Protein AF-I1CHS3-F1 (afdb_monomer_lite)

InterPro domains:
  IPR001849 Pleckstrin homology domain [PF00169] (42-177)
  IPR001849 Pleckstrin homology domain [PS50003] (21-177)
  IPR001849 Pleckstrin homology domain [SM00233] (22-179)
  IPR011993 PH-like domain superfamily [G3DSA:2.30.29.30] (1-186)

Structure (mmCIF, N/CA/C/O backbone):
data_AF-I1CHS3-F1
#
_entry.id   AF-I1CHS3-F1
#
loop_
_atom_site.group_PDB
_atom_site.id
_atom_site.type_symbol
_atom_site.label_atom_id
_atom_site.label_alt_id
_atom_site.label_comp_id
_atom_site.label_asym_id
_atom_site.label_entity_id
_atom_site.label_seq_id
_atom_site.pdbx_PDB_ins_code
_atom_site.Cartn_x
_atom_site.Cartn_y
_atom_site.Cartn_z
_atom_site.occupancy
_atom_site.B_iso_or_equiv
_atom_site.auth_seq_id
_atom_site.auth_comp_id
_atom_site.auth_asym_id
_atom_site.auth_atom_id
_atom_site.pdbx_PDB_model_num
ATOM 1 N N . MET A 1 1 ? -18.444 5.190 -0.019 1.00 75.44 1 MET A N 1
ATOM 2 C CA . MET A 1 1 ? -17.033 4.741 -0.131 1.00 75.44 1 MET A CA 1
ATOM 3 C C . MET A 1 1 ? -16.748 3.305 0.330 1.00 75.44 1 MET A C 1
ATOM 5 O O . MET A 1 1 ? -16.509 2.485 -0.542 1.00 75.44 1 MET A O 1
ATOM 9 N N . VAL A 1 2 ? -16.777 2.916 1.621 1.00 82.62 2 VAL A N 1
ATOM 10 C CA . VAL A 1 2 ? -16.436 1.510 2.008 1.00 82.62 2 VAL A CA 1
ATOM 11 C C . VAL A 1 2 ? -17.382 0.482 1.365 1.00 82.62 2 VAL A C 1
ATOM 13 O O . VAL A 1 2 ? -16.925 -0.503 0.793 1.00 82.62 2 VAL A O 1
ATOM 16 N N . LEU A 1 3 ? -18.694 0.750 1.383 1.00 83.94 3 LEU A N 1
ATOM 17 C CA . LEU A 1 3 ? -19.704 -0.092 0.727 1.00 83.94 3 LEU A CA 1
ATOM 18 C C . LEU A 1 3 ? -19.525 -0.172 -0.800 1.00 83.94 3 LEU A C 1
ATOM 20 O O . LEU A 1 3 ? -19.752 -1.221 -1.393 1.00 83.94 3 LEU A O 1
ATOM 24 N N . GLU A 1 4 ? -19.105 0.920 -1.439 1.00 83.81 4 GLU A N 1
ATOM 25 C CA . GLU A 1 4 ? -18.857 0.959 -2.889 1.00 83.81 4 GLU A CA 1
ATOM 26 C C . GLU A 1 4 ? -17.651 0.094 -3.264 1.00 83.81 4 GLU A C 1
ATOM 28 O O . GLU A 1 4 ? -17.713 -0.666 -4.229 1.00 83.81 4 GLU A O 1
ATOM 33 N N . ILE A 1 5 ? -16.571 0.154 -2.476 1.00 85.50 5 ILE A N 1
ATOM 34 C CA . ILE A 1 5 ? -15.396 -0.701 -2.688 1.00 85.50 5 ILE A CA 1
ATOM 35 C C . ILE A 1 5 ? -15.767 -2.165 -2.468 1.00 85.50 5 ILE A C 1
ATOM 37 O O . ILE A 1 5 ? -15.459 -3.007 -3.305 1.00 85.50 5 ILE A O 1
ATOM 41 N N . TYR A 1 6 ? -16.492 -2.470 -1.390 1.00 85.44 6 TYR A N 1
ATOM 42 C CA . TYR A 1 6 ? -16.965 -3.827 -1.119 1.00 85.44 6 TYR A CA 1
ATOM 43 C C . TYR A 1 6 ? -17.765 -4.419 -2.292 1.00 85.44 6 TYR A C 1
ATOM 45 O O . TYR A 1 6 ? -17.562 -5.573 -2.649 1.00 85.44 6 TYR A O 1
ATOM 53 N N . ARG A 1 7 ? -18.629 -3.620 -2.933 1.00 86.38 7 ARG A N 1
ATOM 54 C CA . ARG A 1 7 ? -19.432 -4.057 -4.090 1.00 86.38 7 ARG A CA 1
ATOM 55 C C . ARG A 1 7 ? -18.648 -4.146 -5.403 1.00 86.38 7 ARG A C 1
ATOM 57 O O . ARG A 1 7 ? -19.062 -4.876 -6.297 1.00 86.38 7 ARG A O 1
ATOM 64 N N . SER A 1 8 ? -17.566 -3.383 -5.550 1.00 85.69 8 SER A N 1
ATOM 65 C CA . SER A 1 8 ? -16.792 -3.299 -6.801 1.00 85.69 8 SER A CA 1
ATOM 66 C C . SER A 1 8 ? -15.587 -4.240 -6.847 1.00 85.69 8 SER A C 1
ATOM 68 O O . SER A 1 8 ? -15.110 -4.564 -7.937 1.00 85.69 8 SER A O 1
ATOM 70 N N . VAL A 1 9 ? -15.105 -4.697 -5.689 1.00 89.50 9 VAL A N 1
ATOM 71 C CA . VAL A 1 9 ? -13.994 -5.644 -5.579 1.00 89.50 9 VAL A CA 1
ATOM 72 C C . VAL A 1 9 ? -14.526 -7.072 -5.487 1.00 89.50 9 VAL A C 1
ATOM 74 O O . VAL A 1 9 ? -15.201 -7.453 -4.534 1.00 89.50 9 VAL A O 1
ATOM 77 N N . GLU A 1 10 ? -14.165 -7.894 -6.463 1.00 89.62 10 GLU A N 1
ATOM 78 C CA . GLU A 1 10 ? -14.477 -9.317 -6.473 1.00 89.62 10 GLU A CA 1
ATOM 79 C C . GLU A 1 10 ? -13.739 -10.042 -5.339 1.00 89.62 10 GLU A C 1
ATOM 81 O O . GLU A 1 10 ? -12.534 -9.844 -5.141 1.00 89.62 10 GLU A O 1
ATOM 86 N N . ASN A 1 11 ? -14.467 -10.899 -4.614 1.00 87.56 11 ASN A N 1
ATOM 87 C CA . ASN A 1 11 ? -13.984 -11.652 -3.451 1.00 87.56 11 ASN A CA 1
ATOM 88 C C . ASN A 1 11 ? -13.405 -10.760 -2.338 1.00 87.56 11 ASN A C 1
ATOM 90 O O . ASN A 1 11 ? -12.440 -11.136 -1.675 1.00 87.56 11 ASN A O 1
ATOM 94 N N . CYS A 1 12 ? -13.963 -9.561 -2.142 1.00 86.88 12 CYS A N 1
ATOM 95 C CA . CYS A 1 12 ? -13.519 -8.650 -1.092 1.00 86.88 12 CYS A CA 1
ATOM 96 C C . CYS A 1 12 ? -13.840 -9.211 0.308 1.00 86.88 12 CYS A C 1
ATOM 98 O O . CYS A 1 12 ? -15.018 -9.352 0.641 1.00 86.88 12 CYS A O 1
ATOM 100 N N . PRO A 1 13 ? -12.838 -9.471 1.170 1.00 84.62 13 PRO A N 1
ATOM 101 C CA . PRO A 1 13 ? -13.080 -9.966 2.527 1.00 84.62 13 PRO A CA 1
ATOM 102 C C . PRO A 1 13 ? -13.448 -8.846 3.513 1.00 84.62 13 PRO A C 1
ATOM 104 O O . PRO A 1 13 ? -13.685 -9.102 4.691 1.00 84.62 13 PRO A O 1
ATOM 107 N N . VAL A 1 14 ? -13.440 -7.582 3.075 1.00 84.69 14 VAL A N 1
ATOM 108 C CA . VAL A 1 14 ? -13.656 -6.432 3.957 1.00 84.69 14 VAL A CA 1
ATOM 109 C C . VAL A 1 14 ? -15.144 -6.255 4.227 1.00 84.69 14 VAL A C 1
ATOM 111 O O . VAL A 1 14 ? -15.874 -5.708 3.408 1.00 84.69 14 VAL A O 1
ATOM 114 N N . THR A 1 15 ? -15.585 -6.644 5.419 1.00 85.56 15 THR A N 1
ATOM 115 C CA . THR A 1 15 ? -16.949 -6.369 5.886 1.00 85.56 15 THR A CA 1
ATOM 116 C C . THR A 1 15 ? -17.201 -4.867 6.030 1.00 85.56 15 THR A C 1
ATOM 118 O O . THR A 1 15 ? -16.357 -4.120 6.534 1.00 85.56 15 THR A O 1
ATOM 121 N N . VAL A 1 16 ? -18.383 -4.412 5.630 1.00 85.31 16 VAL A N 1
ATOM 122 C CA . VAL A 1 16 ? -18.816 -3.030 5.860 1.00 85.31 16 VAL A CA 1
ATOM 123 C C . VAL A 1 16 ? -19.294 -2.910 7.305 1.00 85.31 16 VAL A C 1
ATOM 125 O O . VAL A 1 16 ? -20.252 -3.568 7.697 1.00 85.31 16 VAL A O 1
ATOM 128 N N . THR A 1 17 ? -18.622 -2.085 8.106 1.00 86.31 17 THR A N 1
ATOM 129 C CA . THR A 1 17 ? -18.990 -1.831 9.507 1.00 86.31 17 THR A CA 1
ATOM 130 C C . THR A 1 17 ? -19.089 -0.332 9.764 1.00 86.31 17 THR A C 1
ATOM 132 O O . THR A 1 17 ? -18.505 0.464 9.029 1.00 86.31 17 THR A O 1
ATOM 135 N N . LEU A 1 18 ? -19.796 0.061 10.830 1.00 84.19 18 LEU A N 1
ATOM 136 C CA . LEU A 1 18 ? -19.956 1.472 11.214 1.00 84.19 18 LEU A CA 1
ATOM 137 C C . LEU A 1 18 ? -18.621 2.160 11.552 1.00 84.19 18 LEU A C 1
ATOM 139 O O . LEU A 1 18 ? -18.472 3.363 11.353 1.00 84.19 18 LEU A O 1
ATOM 143 N N . ASN A 1 19 ? -17.638 1.394 12.033 1.00 85.31 19 ASN A N 1
ATOM 144 C CA . ASN A 1 19 ? -16.365 1.928 12.520 1.00 85.31 19 ASN A CA 1
ATOM 145 C C . ASN A 1 19 ? -15.250 1.904 11.467 1.00 85.31 19 ASN A C 1
ATOM 147 O O . ASN A 1 19 ? -14.225 2.563 11.646 1.00 85.31 19 ASN A O 1
ATOM 151 N N . ARG A 1 20 ? -15.423 1.158 10.368 1.00 89.38 20 ARG A N 1
ATOM 152 C CA . ARG A 1 20 ? -14.400 1.035 9.328 1.00 89.38 20 ARG A CA 1
ATOM 153 C C . ARG A 1 20 ? -14.460 2.226 8.384 1.00 89.38 20 ARG A C 1
ATOM 155 O O . ARG A 1 20 ? -15.469 2.461 7.723 1.00 89.38 20 ARG A O 1
ATOM 162 N N . ARG A 1 21 ? -13.351 2.957 8.279 1.00 91.88 21 ARG A N 1
ATOM 163 C CA . ARG A 1 21 ? -13.223 4.115 7.385 1.00 91.88 21 ARG A CA 1
ATOM 164 C C . ARG A 1 21 ? -12.153 3.848 6.344 1.00 91.88 21 ARG A C 1
ATOM 166 O O . ARG A 1 21 ? -11.071 3.389 6.690 1.00 91.88 21 ARG A O 1
ATOM 173 N N . LEU A 1 22 ? -12.452 4.145 5.082 1.00 94.00 22 LEU A N 1
ATOM 174 C CA . LEU A 1 22 ? -11.427 4.237 4.047 1.00 94.00 22 LEU A CA 1
ATOM 175 C C . LEU A 1 22 ? -10.608 5.506 4.297 1.00 94.00 22 LEU A C 1
ATOM 177 O O . LEU A 1 22 ? -11.187 6.577 4.467 1.00 94.00 22 LEU A O 1
ATOM 181 N N . ILE A 1 23 ? -9.286 5.374 4.324 1.00 95.69 23 ILE A N 1
ATOM 182 C CA . ILE A 1 23 ? -8.349 6.479 4.544 1.00 95.69 23 ILE A CA 1
ATOM 183 C C . ILE A 1 23 ? -7.715 6.899 3.222 1.00 95.69 23 ILE A C 1
ATOM 185 O O . ILE A 1 23 ? -7.702 8.082 2.901 1.00 95.69 23 ILE A O 1
ATOM 189 N N . LEU A 1 24 ? -7.187 5.937 2.463 1.00 96.19 24 LEU A N 1
ATOM 190 C CA . LEU A 1 24 ? -6.435 6.204 1.240 1.00 96.19 24 LEU A CA 1
ATOM 191 C C . LEU A 1 24 ? -6.576 5.040 0.260 1.00 96.19 24 LEU A C 1
ATOM 193 O O . LEU A 1 24 ? -6.701 3.885 0.674 1.00 96.19 24 LEU A O 1
ATOM 197 N N . TYR A 1 25 ? -6.534 5.333 -1.036 1.00 95.94 25 TYR A N 1
ATOM 198 C CA . TYR A 1 25 ? -6.396 4.317 -2.071 1.00 95.94 25 TYR A CA 1
ATOM 199 C C . TYR A 1 25 ? -5.655 4.879 -3.286 1.00 95.94 25 TYR A C 1
ATOM 201 O O . TYR A 1 25 ? -5.848 6.037 -3.649 1.00 95.94 25 TYR A O 1
ATOM 209 N N . SER A 1 26 ? -4.801 4.067 -3.905 1.00 96.06 26 SER A N 1
ATOM 210 C CA . SER A 1 26 ? -4.109 4.384 -5.160 1.00 96.06 26 SER A CA 1
ATOM 211 C C . SER A 1 26 ? -3.451 3.128 -5.744 1.00 96.06 26 SER A C 1
ATOM 213 O O . SER A 1 26 ? -3.432 2.060 -5.121 1.00 96.06 26 SER A O 1
ATOM 215 N N . ASP A 1 27 ? -2.951 3.242 -6.975 1.00 96.25 27 ASP A N 1
ATOM 216 C CA . ASP A 1 27 ? -2.160 2.198 -7.620 1.00 96.25 27 ASP A CA 1
ATOM 217 C C . ASP A 1 27 ? -0.692 2.312 -7.184 1.00 96.25 27 ASP A C 1
ATOM 219 O O . ASP A 1 27 ? -0.030 3.296 -7.516 1.00 96.25 27 ASP A O 1
ATOM 223 N N . LEU A 1 28 ? -0.178 1.280 -6.511 1.00 97.00 28 LEU A N 1
ATOM 224 C CA . LEU A 1 28 ? 1.226 1.159 -6.107 1.00 97.00 28 LEU A CA 1
ATOM 225 C C . LEU A 1 28 ? 1.890 -0.017 -6.826 1.00 97.00 28 LEU A C 1
ATOM 227 O O . LEU A 1 28 ? 1.231 -0.985 -7.219 1.00 97.00 28 LEU A O 1
ATOM 231 N N . ILE A 1 29 ? 3.210 0.034 -6.961 1.00 95.75 29 ILE A N 1
ATOM 232 C CA . ILE A 1 29 ? 3.995 -1.065 -7.530 1.00 95.75 29 ILE A CA 1
ATOM 233 C C . ILE A 1 29 ? 4.495 -1.938 -6.380 1.00 95.75 29 ILE A C 1
ATOM 235 O O . ILE A 1 29 ? 5.270 -1.481 -5.537 1.00 95.75 29 ILE A O 1
ATOM 239 N N . LYS A 1 30 ? 4.088 -3.210 -6.352 1.00 96.19 30 LYS A N 1
ATOM 240 C CA . LYS A 1 30 ? 4.707 -4.193 -5.462 1.00 96.19 30 LYS A CA 1
ATOM 241 C C . LYS A 1 30 ? 6.049 -4.596 -6.056 1.00 96.19 30 LYS A C 1
ATOM 243 O O . LYS A 1 30 ? 6.107 -5.145 -7.150 1.00 96.19 30 LYS A O 1
ATOM 248 N N . VAL A 1 31 ? 7.115 -4.364 -5.308 1.00 95.06 31 VAL A N 1
ATOM 249 C CA . VAL A 1 31 ? 8.463 -4.723 -5.742 1.00 95.06 31 VAL A CA 1
ATOM 250 C C . VAL A 1 31 ? 8.666 -6.229 -5.580 1.00 95.06 31 VAL A C 1
ATOM 252 O O . VAL A 1 31 ? 8.259 -6.824 -4.573 1.00 95.06 31 VAL A O 1
ATOM 255 N N . ASP A 1 32 ? 9.266 -6.843 -6.595 1.00 92.81 32 ASP A N 1
ATOM 256 C CA . ASP A 1 32 ? 9.791 -8.200 -6.508 1.00 92.81 32 ASP A CA 1
ATOM 257 C C . ASP A 1 32 ? 11.173 -8.154 -5.848 1.00 92.81 32 ASP A C 1
ATOM 259 O O . ASP A 1 32 ? 12.015 -7.342 -6.224 1.00 92.81 32 ASP A O 1
ATOM 263 N N . LEU A 1 33 ? 11.398 -8.978 -4.826 1.00 90.62 33 LEU A N 1
ATOM 264 C CA . LEU A 1 33 ? 12.674 -8.976 -4.105 1.00 90.62 33 LEU A CA 1
ATOM 265 C C . LEU A 1 33 ? 13.781 -9.667 -4.908 1.00 90.62 33 LEU A C 1
ATOM 267 O O . LEU A 1 33 ? 14.948 -9.336 -4.709 1.00 90.62 33 LEU A O 1
ATOM 271 N N . GLU A 1 34 ? 13.408 -10.553 -5.834 1.00 90.94 34 GLU A N 1
ATOM 272 C CA . GLU A 1 34 ? 14.336 -11.215 -6.757 1.00 90.94 34 GLU A CA 1
ATOM 273 C C . GLU A 1 34 ? 14.701 -10.309 -7.947 1.00 90.94 34 GLU A C 1
ATOM 275 O O . GLU A 1 34 ? 15.778 -10.426 -8.527 1.00 90.94 34 GLU A O 1
ATOM 280 N N . ASP A 1 35 ? 13.821 -9.362 -8.293 1.00 90.94 35 ASP A N 1
ATOM 281 C CA . ASP A 1 35 ? 14.034 -8.367 -9.346 1.00 90.94 35 ASP A CA 1
ATOM 282 C C . ASP A 1 35 ? 13.477 -6.999 -8.930 1.00 90.94 35 ASP A C 1
ATOM 284 O O . ASP A 1 35 ? 12.379 -6.580 -9.311 1.00 90.94 35 ASP A O 1
ATOM 288 N N . VAL A 1 36 ? 14.283 -6.259 -8.167 1.00 91.62 36 VAL A N 1
ATOM 289 C CA . VAL A 1 36 ? 13.899 -4.946 -7.621 1.00 91.62 36 VAL A CA 1
ATOM 290 C C . VAL A 1 36 ? 13.714 -3.860 -8.688 1.00 91.62 36 VAL A C 1
ATOM 292 O O . VAL A 1 36 ? 13.162 -2.795 -8.405 1.00 91.62 36 VAL A O 1
ATOM 295 N N . THR A 1 37 ? 14.152 -4.124 -9.920 1.00 89.94 37 THR A N 1
ATOM 296 C CA . THR A 1 37 ? 13.984 -3.218 -11.065 1.00 89.94 37 THR A CA 1
ATOM 297 C C . THR A 1 37 ? 12.648 -3.433 -11.784 1.00 89.94 37 THR A C 1
ATOM 299 O O . THR A 1 37 ? 12.250 -2.614 -12.615 1.00 89.94 37 THR A O 1
ATOM 302 N N . ALA A 1 38 ? 11.921 -4.516 -11.483 1.00 89.12 38 ALA A N 1
ATOM 303 C CA . ALA A 1 38 ? 10.609 -4.775 -12.061 1.00 89.12 38 ALA A CA 1
ATOM 304 C C . ALA A 1 38 ? 9.550 -3.781 -11.557 1.00 89.12 38 ALA A C 1
ATOM 306 O O . ALA A 1 38 ? 9.367 -3.572 -10.359 1.00 89.12 38 ALA A O 1
ATOM 307 N N . THR A 1 39 ? 8.789 -3.215 -12.495 1.00 90.19 39 THR A N 1
ATOM 308 C CA . THR A 1 39 ? 7.698 -2.262 -12.222 1.00 90.19 39 THR A CA 1
ATOM 309 C C . THR A 1 39 ? 6.327 -2.761 -12.686 1.00 90.19 39 THR A C 1
ATOM 311 O O . THR A 1 39 ? 5.340 -2.033 -12.630 1.00 90.19 39 THR A O 1
ATOM 314 N N . SER A 1 40 ? 6.243 -4.011 -13.148 1.00 90.12 40 SER A N 1
ATOM 315 C CA . SER A 1 40 ? 5.044 -4.569 -13.782 1.00 90.12 40 SER A CA 1
ATOM 316 C C . SER A 1 40 ? 3.960 -5.025 -12.799 1.00 90.12 40 SER A C 1
ATOM 318 O O . SER A 1 40 ? 2.795 -5.118 -13.189 1.00 90.12 40 SER A O 1
ATOM 320 N N . ASP A 1 41 ? 4.298 -5.307 -11.535 1.00 92.62 41 ASP A N 1
ATOM 321 C CA . ASP A 1 41 ? 3.328 -5.727 -10.513 1.00 92.62 41 ASP A CA 1
ATOM 322 C C . ASP A 1 41 ? 2.621 -4.518 -9.881 1.00 92.62 41 ASP A C 1
ATOM 324 O O . ASP A 1 41 ? 2.806 -4.191 -8.708 1.00 92.62 41 ASP A O 1
ATOM 328 N N . VAL A 1 42 ? 1.795 -3.846 -10.682 1.00 94.44 42 VAL A N 1
ATOM 329 C CA . VAL A 1 42 ? 0.926 -2.758 -10.220 1.00 94.44 42 VAL A CA 1
ATOM 330 C C . VAL A 1 42 ? -0.313 -3.340 -9.540 1.00 94.44 42 VAL A C 1
ATOM 332 O O . VAL A 1 42 ? -1.020 -4.183 -10.106 1.00 94.44 42 VAL A O 1
ATOM 335 N N . ARG A 1 43 ? -0.605 -2.873 -8.325 1.00 95.62 43 ARG A N 1
ATOM 336 C CA . ARG A 1 43 ? -1.773 -3.276 -7.531 1.00 95.62 43 ARG A CA 1
ATOM 337 C C . ARG A 1 43 ? -2.482 -2.044 -6.986 1.00 95.62 43 ARG A C 1
ATOM 339 O O . ARG A 1 43 ? -1.839 -1.074 -6.600 1.00 95.62 43 ARG A O 1
ATOM 346 N N . THR A 1 44 ? -3.804 -2.108 -6.908 1.00 95.88 44 THR A N 1
ATOM 347 C CA . THR A 1 44 ? -4.603 -1.067 -6.255 1.00 95.88 44 THR A CA 1
ATOM 348 C C . THR A 1 44 ? -4.673 -1.386 -4.768 1.00 95.88 44 THR A C 1
ATOM 350 O O . THR A 1 44 ? -5.211 -2.432 -4.388 1.00 95.88 44 THR A O 1
ATOM 353 N N . TYR A 1 45 ? -4.104 -0.519 -3.935 1.00 97.12 45 TYR A N 1
ATOM 354 C CA . TYR A 1 45 ? -4.118 -0.656 -2.481 1.00 97.12 45 TYR A CA 1
ATOM 355 C C . TYR A 1 45 ? -5.255 0.169 -1.887 1.00 97.12 45 TYR A C 1
ATOM 357 O O . TYR A 1 45 ? -5.492 1.295 -2.317 1.00 97.12 45 TYR A O 1
ATOM 365 N N . TYR A 1 46 ? -5.921 -0.378 -0.872 1.00 96.56 46 TYR A N 1
ATOM 366 C CA . TYR A 1 46 ? -6.916 0.329 -0.068 1.00 96.56 46 TYR A CA 1
ATOM 367 C C . TYR A 1 46 ? -6.504 0.262 1.397 1.00 96.56 46 TYR A C 1
ATOM 369 O O . TYR A 1 46 ? -6.463 -0.821 1.989 1.00 96.56 46 TYR A O 1
ATOM 377 N N . LEU A 1 47 ? -6.204 1.424 1.968 1.00 97.12 47 LEU A N 1
ATOM 378 C CA . LEU A 1 47 ? -5.938 1.595 3.386 1.00 97.12 47 LEU A CA 1
ATOM 379 C C . LEU A 1 47 ? -7.233 1.976 4.096 1.00 97.12 47 LEU A C 1
ATOM 381 O O . LEU A 1 47 ? -7.797 3.047 3.868 1.00 97.12 47 LEU A O 1
ATOM 385 N N . TYR A 1 48 ? -7.672 1.105 4.985 1.00 94.12 48 TYR A N 1
ATOM 386 C CA . TYR A 1 48 ? -8.730 1.356 5.947 1.00 94.12 48 TYR A CA 1
ATOM 387 C C . TYR A 1 48 ? -8.134 1.710 7.310 1.00 94.12 48 TYR A C 1
ATOM 389 O O . TYR A 1 48 ? -6.947 1.516 7.563 1.00 94.12 48 TYR A O 1
ATOM 397 N N . SER A 1 49 ? -8.987 2.177 8.219 1.00 91.62 49 SER A N 1
ATOM 398 C CA . SER A 1 49 ? -8.644 2.425 9.623 1.00 91.62 49 SER A CA 1
ATOM 399 C C . SER A 1 49 ? -8.085 1.208 10.354 1.00 91.62 49 SER A C 1
ATOM 401 O O . SER A 1 49 ? -7.441 1.379 11.382 1.00 91.62 49 SER A O 1
ATOM 403 N N . ASP A 1 50 ? -8.345 0.001 9.850 1.00 84.50 50 ASP A N 1
ATOM 404 C CA . ASP A 1 50 ? -7.946 -1.247 10.487 1.00 84.50 50 ASP A CA 1
ATOM 405 C C . ASP A 1 50 ? -7.363 -2.319 9.541 1.00 84.50 50 ASP A C 1
ATOM 407 O O . ASP A 1 50 ? -6.900 -3.358 10.002 1.00 84.50 50 ASP A O 1
ATOM 411 N N . HIS A 1 51 ? -7.373 -2.096 8.226 1.00 86.62 51 HIS A N 1
ATOM 412 C CA . HIS A 1 51 ? -6.928 -3.072 7.225 1.00 86.62 51 HIS A CA 1
ATOM 413 C C . HIS A 1 51 ? -6.141 -2.383 6.119 1.00 86.62 51 HIS A C 1
ATOM 415 O O . HIS A 1 51 ? -6.490 -1.286 5.696 1.00 86.62 51 HIS A O 1
ATOM 421 N N . LEU A 1 52 ? -5.150 -3.073 5.563 1.00 95.00 52 LEU A N 1
ATOM 422 C CA . LEU A 1 52 ? -4.585 -2.732 4.263 1.00 95.00 52 LEU A CA 1
ATOM 423 C C . LEU A 1 52 ? -4.832 -3.906 3.322 1.00 95.00 52 LEU A C 1
ATOM 425 O O . LEU A 1 52 ? -4.317 -4.997 3.552 1.00 95.00 52 LEU A O 1
ATOM 429 N N . ILE A 1 53 ? -5.627 -3.703 2.275 1.00 95.44 53 ILE A N 1
ATOM 430 C CA . ILE A 1 53 ? -5.857 -4.724 1.244 1.00 95.44 53 ILE A CA 1
ATOM 431 C C . ILE A 1 53 ? -5.239 -4.294 -0.075 1.00 95.44 53 ILE A C 1
ATOM 433 O O . ILE A 1 53 ? -5.055 -3.102 -0.328 1.00 95.44 53 ILE A O 1
ATOM 437 N N . TYR A 1 54 ? -4.974 -5.264 -0.941 1.00 96.19 54 TYR A N 1
ATOM 438 C CA . TYR A 1 54 ? -4.543 -4.998 -2.302 1.00 96.19 54 TYR A CA 1
ATOM 439 C C . TYR A 1 54 ? -5.280 -5.872 -3.306 1.00 96.19 54 TYR A C 1
ATOM 441 O O . TYR A 1 54 ? -5.594 -7.045 -3.074 1.00 96.19 54 TYR A O 1
ATOM 449 N N . CYS A 1 55 ? -5.532 -5.276 -4.460 1.00 95.38 55 CYS A N 1
ATOM 450 C CA . CYS A 1 55 ? -6.288 -5.874 -5.541 1.00 95.38 55 CYS A CA 1
ATOM 451 C C . CYS A 1 55 ? -5.503 -5.773 -6.847 1.00 95.38 55 CYS A C 1
ATOM 453 O O . CYS A 1 55 ? -4.638 -4.910 -7.011 1.00 95.38 55 CYS A O 1
ATOM 455 N N . ARG A 1 56 ? -5.820 -6.644 -7.804 1.00 92.88 56 ARG A N 1
ATOM 456 C CA . ARG A 1 56 ? -5.333 -6.523 -9.182 1.00 92.88 56 ARG A CA 1
ATOM 457 C C . ARG A 1 56 ? -6.499 -6.256 -10.117 1.00 92.88 56 ARG A C 1
ATOM 459 O O . ARG A 1 56 ? -7.555 -6.872 -9.987 1.00 92.88 56 ARG A O 1
ATOM 466 N N . LYS A 1 57 ? -6.275 -5.380 -11.092 1.00 88.19 57 LYS A N 1
ATOM 467 C CA . LYS A 1 57 ? -7.183 -5.206 -12.228 1.00 88.19 57 LYS A CA 1
ATOM 468 C C . LYS A 1 57 ? -7.127 -6.486 -13.062 1.00 88.19 57 LYS A C 1
ATOM 470 O O . LYS A 1 57 ? -6.042 -6.910 -13.470 1.00 88.19 57 LYS A O 1
ATOM 475 N N . GLN A 1 58 ? -8.265 -7.141 -13.262 1.00 83.00 58 GLN A N 1
ATOM 476 C CA . GLN A 1 58 ? -8.335 -8.270 -14.183 1.00 83.00 58 GLN A CA 1
ATOM 477 C C . GLN A 1 58 ? -8.165 -7.740 -15.612 1.00 83.00 58 GLN A C 1
ATOM 479 O O . GLN A 1 58 ? -8.678 -6.670 -15.935 1.00 83.00 58 GLN A O 1
ATOM 484 N N . LYS A 1 59 ? -7.408 -8.456 -16.456 1.00 71.75 59 LYS A N 1
ATOM 485 C CA . LYS A 1 59 ? -7.268 -8.083 -17.872 1.00 71.75 59 LYS A CA 1
ATOM 486 C C . LYS A 1 59 ? -8.649 -8.061 -18.527 1.00 71.75 59 LYS A C 1
ATOM 488 O O . LYS A 1 59 ? -9.459 -8.946 -18.249 1.00 71.75 59 LYS A O 1
ATOM 493 N N . ASP A 1 60 ? -8.872 -7.064 -19.381 1.00 58.91 60 ASP A N 1
ATOM 494 C CA . ASP A 1 60 ? -10.127 -6.850 -20.101 1.00 58.91 60 ASP A CA 1
ATOM 495 C C . ASP A 1 60 ? -10.594 -8.168 -20.753 1.00 58.91 60 ASP A C 1
ATOM 497 O O . ASP A 1 60 ? -9.900 -8.747 -21.593 1.00 58.91 60 ASP A O 1
ATOM 501 N N . LYS A 1 61 ? -11.770 -8.665 -20.350 1.00 60.88 61 LYS A N 1
ATOM 502 C CA . LYS A 1 61 ? -12.557 -9.564 -21.204 1.00 60.88 61 LYS A CA 1
ATOM 503 C C . LYS A 1 61 ? -13.278 -8.672 -22.211 1.00 60.88 61 LYS A C 1
ATOM 505 O O . LYS A 1 61 ? -13.747 -7.606 -21.828 1.00 60.88 61 LYS A O 1
ATOM 510 N N . LYS A 1 62 ? -13.365 -9.116 -23.470 1.00 62.09 62 LYS A N 1
ATOM 511 C CA . LYS A 1 62 ? -13.911 -8.347 -24.604 1.00 62.09 62 LYS A CA 1
ATOM 512 C C . LYS A 1 62 ? -15.273 -7.672 -24.344 1.00 62.09 62 LYS A C 1
ATOM 514 O O . LYS A 1 62 ? -15.519 -6.657 -24.972 1.00 62.09 62 LYS A O 1
ATOM 519 N N . ASP A 1 63 ? -16.079 -8.160 -23.395 1.00 56.38 63 ASP A N 1
ATOM 520 C CA . ASP A 1 63 ? -17.463 -7.709 -23.175 1.00 56.38 63 ASP A CA 1
ATOM 521 C C . ASP A 1 63 ? -17.832 -7.454 -21.696 1.00 56.38 63 ASP A C 1
ATOM 523 O O . ASP A 1 63 ? -18.967 -7.689 -21.284 1.00 56.38 63 ASP A O 1
ATOM 527 N N . GLY A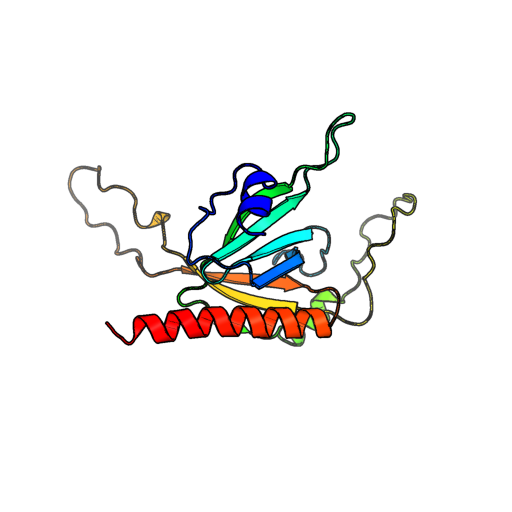 1 64 ? -16.898 -7.013 -20.843 1.00 58.88 64 GLY A N 1
ATOM 528 C CA . GLY A 1 64 ? -17.217 -6.762 -19.429 1.00 58.88 64 GLY A CA 1
ATOM 529 C C . GLY A 1 64 ? -16.526 -5.542 -18.819 1.00 58.88 64 GLY A C 1
ATOM 530 O O . GLY A 1 64 ? -15.424 -5.190 -19.239 1.00 58.88 64 GLY A O 1
ATOM 531 N N . PRO A 1 65 ? -17.133 -4.907 -17.795 1.00 60.78 65 PRO A N 1
ATOM 532 C CA . PRO A 1 65 ? -16.477 -3.834 -17.059 1.00 60.78 65 PRO A CA 1
ATOM 533 C C . PRO A 1 65 ? -15.197 -4.356 -16.396 1.00 60.78 65 PRO A C 1
ATOM 535 O O . PRO A 1 65 ? -15.152 -5.494 -15.921 1.00 60.78 65 PRO A O 1
ATOM 538 N N . ARG A 1 66 ? -14.160 -3.512 -16.335 1.00 69.88 66 ARG A N 1
ATOM 539 C CA . ARG A 1 66 ? -12.904 -3.802 -15.626 1.00 69.88 66 ARG A CA 1
ATOM 540 C C . ARG A 1 66 ? -13.191 -4.172 -14.175 1.00 69.88 66 ARG A C 1
ATOM 542 O O . ARG A 1 66 ? -13.491 -3.301 -13.362 1.00 69.88 66 ARG A O 1
ATOM 549 N N . LYS A 1 67 ? -13.077 -5.460 -13.845 1.00 83.94 67 LYS A N 1
ATOM 550 C CA . LYS A 1 67 ? -13.258 -5.950 -12.477 1.00 83.94 67 LYS A CA 1
ATOM 551 C C . LYS A 1 67 ? -11.951 -5.879 -11.699 1.00 83.94 67 LYS A C 1
ATOM 553 O O . LYS A 1 67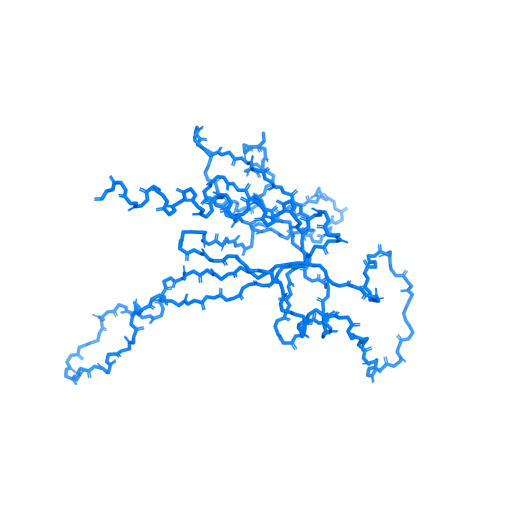 ? -10.885 -6.282 -12.179 1.00 83.94 67 LYS A O 1
ATOM 558 N N . LEU A 1 68 ? -12.043 -5.357 -10.481 1.00 90.75 68 LEU A N 1
ATOM 559 C CA . LEU A 1 68 ? -10.963 -5.383 -9.510 1.00 90.75 68 LEU A CA 1
ATOM 560 C C . LEU A 1 68 ? -11.083 -6.677 -8.703 1.00 90.75 68 LEU A C 1
ATOM 562 O O . LEU A 1 68 ? -12.148 -6.961 -8.170 1.00 90.75 68 LEU A O 1
ATOM 566 N N . VAL A 1 69 ? -10.010 -7.455 -8.600 1.00 92.88 69 VAL A N 1
ATOM 567 C CA . VAL A 1 69 ? -10.026 -8.742 -7.890 1.00 92.88 69 VAL A CA 1
ATOM 568 C C . VAL A 1 69 ? -9.144 -8.646 -6.658 1.00 92.88 69 VAL A C 1
ATOM 570 O O . VAL A 1 69 ? -7.964 -8.293 -6.776 1.00 92.88 69 VAL A O 1
ATOM 573 N N . TYR A 1 70 ? -9.691 -8.987 -5.491 1.00 94.38 70 TYR A N 1
ATOM 574 C CA . TYR A 1 70 ? -8.926 -9.090 -4.251 1.00 94.38 70 TYR A CA 1
ATOM 575 C C . TYR A 1 70 ? -7.771 -10.091 -4.400 1.00 94.38 70 TYR A C 1
ATOM 577 O O . TYR A 1 70 ? -7.925 -11.165 -4.991 1.00 94.38 70 TYR A O 1
ATOM 585 N N . LYS A 1 71 ? -6.587 -9.733 -3.892 1.00 95.06 71 LYS A N 1
ATOM 586 C CA . LYS A 1 71 ? -5.398 -10.602 -3.938 1.00 95.06 71 LYS A CA 1
ATOM 587 C C . LYS A 1 71 ? -4.747 -10.843 -2.586 1.00 95.06 71 LYS A C 1
ATOM 589 O O . LYS A 1 71 ? -3.929 -11.751 -2.492 1.00 95.06 71 LYS A O 1
ATOM 594 N N . GLY A 1 72 ? -5.081 -10.057 -1.573 1.00 93.56 72 GLY A N 1
ATOM 595 C CA . GLY A 1 72 ? -4.565 -10.263 -0.231 1.00 93.56 72 GLY A CA 1
ATOM 596 C C . GLY A 1 72 ? -4.680 -9.023 0.640 1.00 93.56 72 GLY A C 1
ATOM 597 O O . GLY A 1 72 ? -5.130 -7.955 0.214 1.00 93.56 72 GLY A O 1
ATOM 598 N N . SER A 1 73 ? -4.247 -9.184 1.882 1.00 93.56 73 SER A N 1
ATOM 599 C CA . SER A 1 73 ? -4.204 -8.141 2.899 1.00 93.56 73 SER A CA 1
ATOM 600 C C . SER A 1 73 ? -2.874 -8.155 3.633 1.00 93.56 73 SER A C 1
ATOM 602 O O . SER A 1 73 ? -2.204 -9.181 3.686 1.00 93.56 73 SER A O 1
ATOM 604 N N . LEU A 1 74 ? -2.507 -7.011 4.198 1.00 92.56 74 LEU A N 1
ATOM 605 C CA . LEU A 1 74 ? -1.336 -6.822 5.041 1.00 92.56 74 LEU A CA 1
ATOM 606 C C . LEU A 1 74 ? -1.822 -6.444 6.440 1.00 92.56 74 LEU A C 1
ATOM 608 O O . LEU A 1 74 ? -2.568 -5.476 6.603 1.00 92.56 74 LEU A O 1
ATOM 612 N N . ASN A 1 75 ? -1.423 -7.227 7.442 1.00 89.06 75 ASN A N 1
ATOM 613 C CA . ASN A 1 75 ? -1.763 -6.947 8.831 1.00 89.06 75 ASN A CA 1
ATOM 614 C C . ASN A 1 75 ? -0.899 -5.792 9.351 1.00 89.06 75 ASN A C 1
ATOM 616 O O . ASN A 1 75 ? 0.325 -5.900 9.381 1.00 89.06 75 ASN A O 1
ATOM 620 N N . LEU A 1 76 ? -1.540 -4.698 9.763 1.00 92.00 76 LEU A N 1
ATOM 621 C CA . LEU A 1 76 ? -0.856 -3.514 10.289 1.00 92.00 76 LEU A CA 1
ATOM 622 C C . LEU A 1 76 ? -0.641 -3.561 11.809 1.00 92.00 76 LEU A C 1
ATOM 624 O O . LEU A 1 76 ? 0.091 -2.731 12.349 1.00 92.00 76 LEU A O 1
ATOM 628 N N . ARG A 1 77 ? -1.251 -4.519 12.519 1.00 89.12 77 ARG A N 1
ATOM 629 C CA . ARG A 1 77 ? -1.041 -4.686 13.960 1.00 89.12 77 ARG A CA 1
ATOM 630 C C . ARG A 1 77 ? 0.380 -5.188 14.214 1.00 89.12 77 ARG A C 1
ATOM 632 O O . ARG A 1 77 ? 0.757 -6.249 13.726 1.00 89.12 77 ARG A O 1
ATOM 639 N N . GLY A 1 78 ? 1.156 -4.425 14.983 1.00 88.44 78 GLY A N 1
ATOM 640 C CA . GLY A 1 78 ? 2.567 -4.730 15.234 1.00 88.44 78 GLY A CA 1
ATOM 641 C C . GLY A 1 78 ? 3.458 -4.612 13.991 1.00 88.44 78 GLY A C 1
ATOM 642 O O . GLY A 1 78 ? 4.585 -5.100 14.012 1.00 88.44 78 GLY A O 1
ATOM 643 N N . ALA A 1 79 ? 2.960 -3.999 12.912 1.00 93.69 79 ALA A N 1
ATOM 644 C CA . ALA A 1 79 ? 3.761 -3.727 11.732 1.00 93.69 79 ALA A CA 1
ATOM 645 C C . ALA A 1 79 ? 4.680 -2.518 11.952 1.00 93.69 79 ALA A C 1
ATOM 647 O O . ALA A 1 79 ? 4.410 -1.642 12.774 1.00 93.69 79 ALA A O 1
ATOM 648 N N . GLU A 1 80 ? 5.746 -2.450 11.166 1.00 95.25 80 GLU A N 1
ATOM 649 C CA . GLU A 1 80 ? 6.681 -1.329 11.134 1.00 95.25 80 GLU A CA 1
ATOM 650 C C . GLU A 1 80 ? 6.752 -0.786 9.706 1.00 95.25 80 GLU A C 1
ATOM 652 O O . GLU A 1 80 ? 6.902 -1.554 8.756 1.00 95.25 80 GLU A O 1
ATOM 657 N N . ILE A 1 81 ? 6.676 0.534 9.543 1.00 97.38 81 ILE A N 1
ATOM 658 C CA . ILE A 1 81 ? 6.928 1.198 8.261 1.00 97.38 81 ILE A CA 1
ATOM 659 C C . ILE A 1 81 ? 8.286 1.897 8.308 1.00 97.38 81 ILE A C 1
ATOM 661 O O . ILE A 1 81 ? 8.647 2.494 9.323 1.00 97.38 81 ILE A O 1
ATOM 665 N N . ARG A 1 82 ? 9.061 1.789 7.227 1.00 97.69 82 ARG A N 1
ATOM 666 C CA . ARG A 1 82 ? 10.402 2.373 7.105 1.00 97.69 82 ARG A CA 1
ATOM 667 C C . ARG A 1 82 ? 10.574 3.029 5.742 1.00 97.69 82 ARG A C 1
ATOM 669 O O . ARG A 1 82 ? 9.982 2.601 4.752 1.00 97.69 82 ARG A O 1
ATOM 676 N N . ASN A 1 83 ? 11.409 4.060 5.687 1.00 96.69 83 ASN A N 1
ATOM 677 C CA . ASN A 1 83 ? 11.872 4.600 4.412 1.00 96.69 83 ASN A CA 1
ATOM 678 C C . ASN A 1 83 ? 12.723 3.553 3.682 1.00 96.69 83 ASN A C 1
ATOM 680 O O . ASN A 1 83 ? 13.377 2.728 4.325 1.00 96.69 83 ASN A O 1
ATOM 684 N N . LEU A 1 84 ? 12.731 3.602 2.348 1.00 95.00 84 LEU A N 1
ATOM 685 C CA . LEU A 1 84 ? 13.626 2.760 1.557 1.00 95.00 84 LEU A CA 1
ATOM 686 C C . LEU A 1 84 ? 15.082 3.069 1.904 1.00 95.00 84 LEU A C 1
ATOM 688 O O . LEU A 1 84 ? 15.474 4.231 2.032 1.00 95.00 84 LEU A O 1
ATOM 692 N N . GLN A 1 85 ? 15.898 2.025 2.015 1.00 93.50 85 GLN A N 1
ATOM 693 C CA . GLN A 1 85 ? 17.334 2.211 2.175 1.00 93.50 85 GLN A CA 1
ATOM 694 C C . GLN A 1 85 ? 17.943 2.823 0.902 1.00 93.50 85 GLN A C 1
ATOM 696 O O . GLN A 1 85 ? 17.603 2.371 -0.195 1.00 93.50 85 GLN A O 1
ATOM 701 N N . PRO A 1 86 ? 18.900 3.766 1.012 1.00 92.25 86 PRO A N 1
ATOM 702 C CA . PRO A 1 86 ? 19.527 4.393 -0.156 1.00 92.25 86 PRO A CA 1
ATOM 703 C C . PRO A 1 86 ? 20.104 3.381 -1.154 1.00 92.25 86 PRO A C 1
ATOM 705 O O . PRO A 1 86 ? 19.912 3.513 -2.356 1.00 92.25 86 PRO A O 1
ATOM 708 N N . VAL A 1 87 ? 20.731 2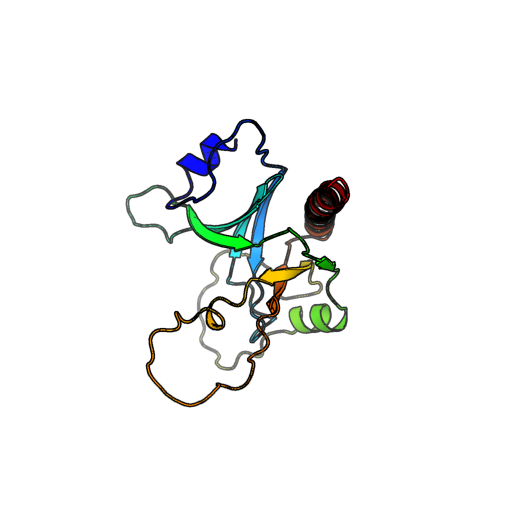.308 -0.655 1.00 91.75 87 VAL A N 1
ATOM 709 C CA . VAL A 1 87 ? 21.293 1.229 -1.487 1.00 91.75 87 VAL A CA 1
ATOM 710 C C . VAL A 1 87 ? 20.221 0.553 -2.346 1.00 91.75 87 VAL A C 1
ATOM 712 O O . VAL A 1 87 ? 20.467 0.216 -3.502 1.00 91.75 87 VAL A O 1
ATOM 715 N N . LEU A 1 88 ? 19.024 0.351 -1.794 1.00 92.19 88 LEU A N 1
ATOM 716 C CA . LEU A 1 88 ? 17.914 -0.254 -2.518 1.00 92.19 88 LEU A CA 1
ATOM 717 C C . LEU A 1 88 ? 17.342 0.707 -3.567 1.00 92.19 88 LEU A C 1
ATOM 719 O O . LEU A 1 88 ? 17.062 0.273 -4.681 1.00 92.19 88 LEU A O 1
ATOM 723 N N . VAL A 1 89 ? 17.214 1.995 -3.235 1.00 92.50 89 VAL A N 1
ATOM 724 C CA . VAL A 1 89 ? 16.781 3.042 -4.178 1.00 9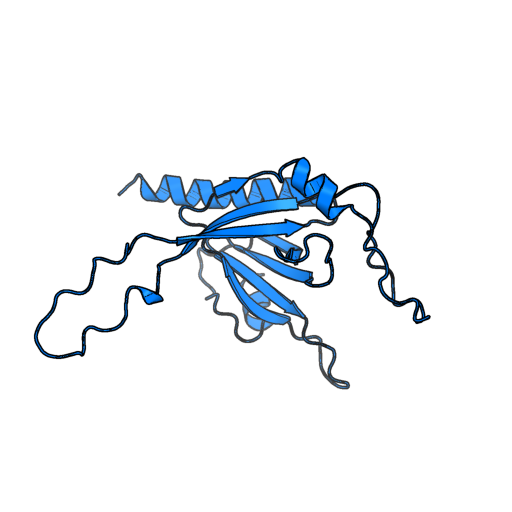2.50 89 VAL A CA 1
ATOM 725 C C . VAL A 1 89 ? 17.709 3.083 -5.392 1.00 92.50 89 VAL A C 1
ATOM 727 O O . VAL A 1 89 ? 17.228 3.048 -6.523 1.00 92.50 89 VAL A O 1
ATOM 730 N N . THR A 1 90 ? 19.028 3.054 -5.173 1.00 91.19 90 THR A N 1
ATOM 731 C CA . THR A 1 90 ? 20.013 2.990 -6.262 1.00 91.19 90 THR A CA 1
ATOM 732 C C . THR A 1 90 ? 19.791 1.764 -7.147 1.00 91.19 90 THR A C 1
ATOM 734 O O . THR A 1 90 ? 19.688 1.908 -8.364 1.00 91.19 90 THR A O 1
ATOM 737 N N . LYS A 1 91 ? 19.624 0.574 -6.549 1.00 90.88 91 LYS A N 1
ATOM 738 C CA . LYS A 1 91 ? 19.369 -0.672 -7.294 1.00 90.88 91 LYS A CA 1
ATOM 739 C C . LYS A 1 91 ? 18.075 -0.628 -8.105 1.00 90.88 91 LYS A C 1
ATOM 741 O O . LYS A 1 91 ? 18.041 -1.110 -9.228 1.00 90.88 91 LYS A O 1
ATOM 746 N N . MET A 1 92 ? 17.010 -0.035 -7.569 1.00 90.81 92 MET A N 1
ATOM 747 C CA . MET A 1 92 ? 15.724 0.112 -8.269 1.00 90.81 92 MET A CA 1
ATOM 748 C C . MET A 1 92 ? 15.806 0.985 -9.527 1.00 90.81 92 MET A C 1
ATOM 750 O O . MET A 1 92 ? 14.931 0.881 -10.393 1.00 90.81 92 MET A O 1
ATOM 754 N N . CYS A 1 93 ? 16.810 1.860 -9.600 1.00 89.00 93 CYS A N 1
ATOM 755 C CA . CYS A 1 93 ? 17.065 2.751 -10.728 1.00 89.00 93 CYS A CA 1
ATOM 756 C C . CYS A 1 93 ? 18.044 2.161 -11.753 1.00 89.00 93 CYS A C 1
ATOM 758 O O . CYS A 1 93 ? 18.260 2.782 -12.797 1.00 89.00 93 CYS A O 1
ATOM 760 N N . GLU A 1 94 ? 18.635 0.991 -11.490 1.00 86.00 94 GLU A N 1
ATOM 761 C CA . GLU A 1 94 ? 19.569 0.365 -12.421 1.00 86.00 94 GLU A CA 1
ATOM 762 C C . GLU A 1 94 ? 18.851 -0.033 -13.722 1.00 86.00 94 GLU A C 1
ATOM 764 O O . GLU A 1 94 ? 17.795 -0.675 -13.696 1.00 86.00 94 GLU A O 1
ATOM 769 N N . PRO A 1 95 ? 19.400 0.331 -14.895 1.00 72.94 95 PRO A N 1
ATOM 770 C CA . PRO A 1 95 ? 18.817 -0.075 -16.160 1.00 72.94 95 PRO A CA 1
ATOM 771 C C . PRO A 1 95 ? 18.931 -1.595 -16.309 1.00 72.94 95 PRO A C 1
ATOM 773 O O . PRO A 1 95 ? 20.026 -2.158 -16.244 1.00 72.94 95 PRO A O 1
ATOM 776 N N . LYS A 1 96 ? 17.805 -2.268 -16.581 1.00 67.56 96 LYS A N 1
ATOM 777 C CA . LYS A 1 96 ? 17.823 -3.683 -16.973 1.00 67.56 96 LYS A CA 1
ATOM 778 C C . LYS A 1 96 ? 18.705 -3.842 -18.209 1.00 67.56 96 LYS A C 1
ATOM 780 O O . LYS A 1 96 ? 18.361 -3.341 -19.280 1.00 67.56 96 LYS A O 1
ATOM 785 N N . LYS A 1 97 ? 19.828 -4.556 -18.082 1.00 58.50 97 LYS A N 1
ATOM 786 C CA . LYS A 1 97 ? 20.663 -4.923 -19.233 1.00 58.50 97 LYS A CA 1
ATOM 787 C C . LYS A 1 97 ? 19.819 -5.815 -20.156 1.00 58.50 97 LYS A C 1
ATOM 789 O O . LYS A 1 97 ? 19.387 -6.882 -19.720 1.00 58.50 97 LYS A O 1
ATOM 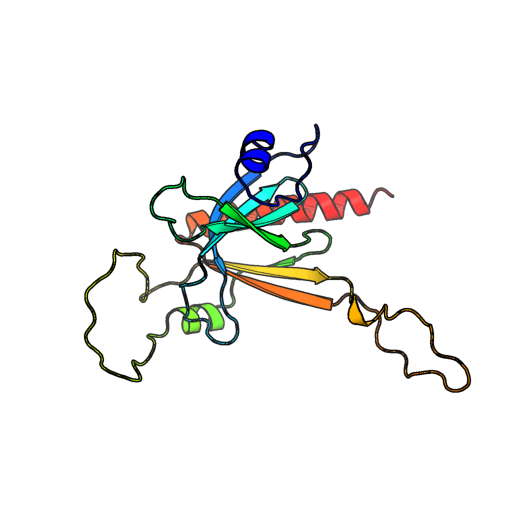794 N N . PRO A 1 98 ? 19.525 -5.400 -21.400 1.00 57.84 98 PRO A N 1
ATOM 795 C CA . PRO A 1 98 ? 18.675 -6.184 -22.282 1.00 57.84 98 PRO A CA 1
ATOM 796 C C . PRO A 1 98 ? 19.434 -7.443 -22.704 1.00 57.84 98 PRO A C 1
ATOM 798 O O . PRO A 1 98 ? 20.376 -7.363 -23.488 1.00 57.84 98 PRO A O 1
ATOM 801 N N . LEU A 1 99 ? 19.028 -8.607 -22.189 1.00 58.72 99 LEU A N 1
ATOM 802 C CA . LEU A 1 99 ? 19.667 -9.876 -22.545 1.00 58.72 99 LEU A CA 1
ATOM 803 C C . LEU A 1 99 ? 19.319 -10.348 -23.966 1.00 58.72 99 LEU A C 1
ATOM 805 O O . LEU A 1 99 ? 20.058 -11.155 -24.510 1.00 58.72 99 LEU A O 1
ATOM 809 N N . PHE A 1 100 ? 18.285 -9.802 -24.621 1.00 57.53 100 PHE A N 1
ATOM 810 C CA . PHE A 1 100 ? 17.984 -10.094 -26.029 1.00 57.53 100 PHE A CA 1
ATOM 811 C C . PHE A 1 100 ? 17.344 -8.889 -26.736 1.00 57.53 100 PHE A C 1
ATOM 813 O O . PHE A 1 100 ? 16.313 -8.368 -26.308 1.00 57.53 100 PHE A O 1
ATOM 820 N N . LYS A 1 101 ? 17.945 -8.441 -27.849 1.00 53.97 101 LYS A N 1
ATOM 821 C CA . LYS A 1 101 ? 17.392 -7.393 -28.725 1.00 53.97 101 LYS A CA 1
ATOM 822 C C . LYS A 1 101 ? 16.278 -7.981 -29.596 1.00 53.97 101 LYS A C 1
ATOM 824 O O . LYS A 1 101 ? 16.529 -8.380 -30.728 1.00 53.97 101 LYS A O 1
ATOM 829 N N . ILE A 1 102 ? 15.043 -8.015 -29.096 1.00 55.16 102 ILE A N 1
ATOM 830 C CA . ILE A 1 102 ? 13.862 -8.283 -29.934 1.00 55.16 102 ILE A CA 1
ATOM 831 C C . ILE A 1 102 ? 12.995 -7.026 -29.972 1.00 55.16 102 ILE A C 1
ATOM 833 O O . ILE A 1 102 ? 12.416 -6.595 -28.978 1.00 55.16 102 ILE A O 1
ATOM 837 N N . LYS A 1 103 ? 12.947 -6.427 -31.162 1.00 53.78 103 LYS A N 1
ATOM 838 C CA . LYS A 1 103 ? 12.228 -5.201 -31.511 1.00 53.78 103 LYS A CA 1
ATOM 839 C C . LYS A 1 103 ? 10.714 -5.432 -31.349 1.00 53.78 103 LYS A C 1
ATOM 841 O O . LYS A 1 103 ? 10.106 -6.102 -32.180 1.00 53.78 103 LYS A O 1
ATOM 846 N N . LYS A 1 104 ? 10.090 -4.887 -30.298 1.00 44.94 104 LYS A N 1
ATOM 847 C CA . LYS A 1 104 ? 8.621 -4.790 -30.170 1.00 44.94 104 LYS A CA 1
ATOM 848 C C . LYS A 1 104 ? 8.188 -3.345 -29.903 1.00 44.94 104 LYS A C 1
ATOM 850 O O . LYS A 1 104 ? 8.873 -2.609 -29.204 1.00 44.94 104 LYS A O 1
ATOM 855 N N . LYS A 1 105 ? 7.076 -2.973 -30.553 1.00 42.28 105 LYS A N 1
ATOM 856 C CA . LYS A 1 105 ? 6.434 -1.645 -30.607 1.00 42.28 105 LYS A CA 1
ATOM 857 C C . LYS A 1 105 ? 6.156 -1.043 -29.216 1.00 42.28 105 LYS A C 1
ATOM 859 O O . LYS A 1 105 ? 5.950 -1.809 -28.275 1.00 42.28 105 LYS A O 1
ATOM 864 N N . PRO A 1 106 ? 6.090 0.300 -29.105 1.00 42.47 106 PRO A N 1
ATOM 865 C CA . PRO A 1 106 ? 5.809 0.979 -27.847 1.00 42.47 106 PRO A CA 1
ATOM 866 C C . PRO A 1 106 ? 4.356 0.719 -27.435 1.00 42.47 106 PRO A C 1
ATOM 868 O O . PRO A 1 106 ? 3.432 1.004 -28.192 1.00 42.47 106 PRO A O 1
ATOM 871 N N . ALA A 1 107 ? 4.176 0.135 -26.253 1.00 39.62 107 ALA A N 1
ATOM 872 C CA . ALA A 1 107 ? 2.912 0.148 -25.530 1.00 39.62 107 ALA A CA 1
ATOM 873 C C . ALA A 1 107 ? 2.941 1.322 -24.546 1.00 39.62 107 ALA A C 1
ATOM 875 O O . ALA A 1 107 ? 4.006 1.656 -24.023 1.00 39.62 107 ALA A O 1
ATOM 876 N N . ASP A 1 108 ? 1.775 1.930 -24.348 1.00 37.66 108 ASP A N 1
ATOM 877 C CA . ASP A 1 108 ? 1.564 3.196 -23.654 1.00 37.66 108 ASP A CA 1
ATOM 878 C C . ASP A 1 108 ? 2.348 3.354 -22.347 1.00 37.66 108 ASP A C 1
ATOM 880 O O . ASP A 1 108 ? 2.444 2.467 -21.495 1.00 37.66 108 ASP A O 1
ATOM 884 N N . THR A 1 109 ? 2.912 4.547 -22.230 1.00 45.41 109 THR A N 1
ATOM 885 C CA . THR A 1 109 ? 3.841 5.025 -21.220 1.00 45.41 109 THR A CA 1
ATOM 886 C C . THR A 1 109 ? 3.278 4.879 -19.804 1.00 45.41 109 THR A C 1
ATOM 888 O O . THR A 1 109 ? 2.498 5.702 -19.332 1.00 45.41 109 THR A O 1
ATOM 891 N N . VAL A 1 110 ? 3.754 3.870 -19.078 1.00 46.44 110 VAL A N 1
ATOM 892 C CA . VAL A 1 110 ? 3.982 3.978 -17.632 1.00 46.44 110 VAL A CA 1
ATOM 893 C C . VAL A 1 110 ? 5.497 4.060 -17.459 1.00 46.44 110 VAL A C 1
ATOM 895 O O . VAL A 1 110 ? 6.162 3.051 -17.235 1.00 46.44 110 VAL A O 1
ATOM 898 N N . SER A 1 111 ? 6.084 5.241 -17.665 1.00 43.19 111 SER A N 1
ATOM 899 C CA . SER A 1 111 ? 7.471 5.494 -17.250 1.00 43.19 111 SER A CA 1
ATOM 900 C C . SER A 1 111 ? 7.546 5.302 -15.722 1.00 43.19 111 SER A C 1
ATOM 902 O O . SER A 1 111 ? 6.606 5.638 -15.008 1.00 43.19 111 SER A O 1
ATOM 904 N N . LEU A 1 112 ? 8.580 4.684 -15.145 1.00 48.69 112 LEU A N 1
ATOM 905 C CA . LEU A 1 112 ? 9.971 5.134 -15.210 1.00 48.69 112 LEU A CA 1
ATOM 906 C C . LEU A 1 112 ? 10.985 3.982 -15.041 1.00 48.69 112 LEU A C 1
ATOM 908 O O . LEU A 1 112 ? 11.047 3.352 -13.984 1.00 48.69 112 LEU A O 1
ATOM 912 N N . PRO A 1 113 ? 11.881 3.802 -16.017 1.00 46.88 113 PRO A N 1
ATOM 913 C CA . PRO A 1 113 ? 13.303 3.603 -15.787 1.00 46.88 113 PRO A CA 1
ATOM 914 C C . PRO A 1 113 ? 14.017 4.959 -15.937 1.00 46.88 113 PRO A C 1
ATOM 916 O O . PRO A 1 113 ? 13.957 5.561 -17.008 1.00 46.88 113 PRO A O 1
ATOM 919 N N . GLY A 1 114 ? 14.689 5.430 -14.878 1.00 60.50 114 GLY A N 1
ATOM 920 C CA . GLY A 1 114 ? 15.578 6.598 -14.923 1.00 60.50 114 GLY A CA 1
ATOM 921 C C . GLY A 1 114 ? 15.361 7.634 -13.810 1.00 60.50 114 GLY A C 1
ATOM 922 O O . GLY A 1 114 ? 14.276 8.185 -13.665 1.00 60.50 114 GLY A O 1
ATOM 923 N N . VAL A 1 115 ? 16.460 7.929 -13.108 1.00 62.19 115 VAL A N 1
ATOM 924 C CA . VAL A 1 115 ? 16.737 8.989 -12.114 1.00 62.19 115 VAL A CA 1
ATOM 925 C C . VAL A 1 115 ? 16.356 8.713 -10.652 1.00 62.19 115 VAL A C 1
ATOM 927 O O . VAL A 1 115 ? 17.259 8.754 -9.820 1.00 62.19 115 VAL A O 1
ATOM 930 N N . GLU A 1 116 ? 15.107 8.391 -10.296 1.00 81.75 116 GLU A N 1
ATOM 931 C CA . GLU A 1 116 ? 14.725 8.305 -8.868 1.00 81.75 116 GLU A CA 1
ATOM 932 C C . GLU A 1 116 ? 13.642 7.250 -8.571 1.00 81.75 116 GLU A C 1
ATOM 934 O O . GLU A 1 116 ? 12.734 7.016 -9.372 1.00 81.75 116 GLU A O 1
ATOM 939 N N . ALA A 1 117 ? 13.739 6.591 -7.410 1.00 89.69 117 ALA A N 1
ATOM 940 C CA . ALA A 1 117 ? 12.757 5.621 -6.935 1.00 89.69 117 ALA A CA 1
ATOM 941 C C . ALA A 1 117 ? 12.183 6.051 -5.579 1.00 89.69 117 ALA A C 1
ATOM 943 O O . ALA A 1 117 ? 12.910 6.225 -4.604 1.00 89.69 117 ALA A O 1
ATOM 944 N N . PHE A 1 118 ? 10.857 6.168 -5.524 1.00 94.44 118 PHE A N 1
ATOM 945 C CA . PHE A 1 118 ? 10.098 6.521 -4.328 1.00 94.44 118 PHE A CA 1
ATOM 946 C C . PHE A 1 118 ? 9.350 5.308 -3.794 1.00 94.44 118 PHE A C 1
ATOM 948 O O . PHE A 1 118 ? 8.916 4.439 -4.559 1.00 94.44 118 PHE A O 1
ATOM 955 N N . GLY A 1 119 ? 9.174 5.251 -2.481 1.00 95.69 119 GLY A N 1
ATOM 956 C CA . GLY A 1 119 ? 8.461 4.161 -1.838 1.00 95.69 119 GLY A CA 1
ATOM 957 C C . GLY A 1 119 ? 8.798 3.995 -0.369 1.00 95.69 119 GLY A C 1
ATOM 958 O O . GLY A 1 119 ? 9.402 4.861 0.265 1.00 95.69 119 GLY A O 1
ATOM 959 N N . PHE A 1 120 ? 8.394 2.859 0.178 1.00 97.88 120 PHE A N 1
ATOM 960 C CA . PHE A 1 120 ? 8.614 2.515 1.576 1.00 97.88 120 PHE A CA 1
ATOM 961 C C . PHE A 1 120 ? 8.638 0.997 1.767 1.00 97.88 120 PHE A C 1
ATOM 963 O O . PHE A 1 120 ? 8.151 0.225 0.933 1.00 97.88 120 PHE A O 1
ATOM 970 N N . GLU A 1 121 ? 9.212 0.578 2.889 1.00 97.56 121 GLU A N 1
ATOM 971 C CA . GLU A 1 121 ? 9.176 -0.801 3.358 1.00 97.56 121 GLU A CA 1
ATOM 972 C C . GLU A 1 121 ? 8.111 -0.931 4.446 1.00 97.56 121 GLU A C 1
ATOM 974 O O . GLU A 1 121 ? 8.062 -0.131 5.380 1.00 97.56 121 GLU A O 1
ATOM 979 N N . LEU A 1 122 ? 7.269 -1.953 4.340 1.00 97.06 122 LEU A N 1
ATOM 980 C CA . LEU A 1 122 ? 6.309 -2.341 5.363 1.00 97.06 122 LEU A CA 1
ATOM 981 C C . LEU A 1 122 ? 6.674 -3.738 5.860 1.00 97.06 122 LEU A C 1
ATOM 983 O O . LEU A 1 122 ? 6.662 -4.704 5.096 1.00 97.06 122 LEU A O 1
ATOM 987 N N . ILE A 1 123 ? 7.011 -3.841 7.138 1.00 95.75 123 ILE A N 1
ATOM 988 C CA . ILE A 1 123 ? 7.350 -5.094 7.802 1.00 95.75 123 ILE A CA 1
ATOM 989 C C . ILE A 1 123 ? 6.133 -5.518 8.610 1.00 95.75 123 ILE A C 1
ATOM 991 O O . ILE A 1 123 ? 5.777 -4.857 9.583 1.00 95.75 123 ILE A O 1
ATOM 995 N N . THR A 1 124 ? 5.481 -6.597 8.199 1.00 93.19 124 THR A N 1
ATOM 996 C CA . THR A 1 124 ? 4.307 -7.154 8.877 1.00 93.19 124 THR A CA 1
ATOM 997 C C . THR A 1 124 ? 4.711 -8.335 9.749 1.00 93.19 124 THR A C 1
ATOM 999 O O . THR A 1 124 ? 5.744 -8.967 9.528 1.00 93.19 124 THR A O 1
ATOM 1002 N N . SER A 1 125 ? 3.893 -8.623 10.757 1.00 88.12 125 SER A N 1
ATOM 1003 C CA . SER A 1 125 ? 4.012 -9.812 11.598 1.00 88.12 125 SER A CA 1
ATOM 1004 C C . SER A 1 125 ? 2.912 -10.793 11.195 1.00 88.12 125 SER A C 1
ATOM 1006 O O . SER A 1 125 ? 1.723 -10.479 11.314 1.00 88.12 125 SER A O 1
ATOM 1008 N N . GLU A 1 126 ? 3.298 -11.947 10.663 1.00 79.25 126 GLU A N 1
ATOM 1009 C CA . GLU A 1 126 ? 2.389 -13.015 10.246 1.00 79.25 126 GLU A CA 1
ATOM 1010 C C . GLU A 1 126 ? 2.512 -14.195 11.218 1.00 79.25 126 GLU A C 1
ATOM 1012 O O . GLU A 1 126 ? 3.604 -14.541 11.672 1.00 79.25 126 GLU A O 1
ATOM 1017 N N . ALA A 1 127 ? 1.383 -14.819 11.563 1.00 69.75 127 ALA A N 1
ATOM 1018 C CA . ALA A 1 127 ? 1.412 -16.073 12.304 1.00 69.75 127 ALA A CA 1
ATOM 1019 C C . ALA A 1 127 ? 2.045 -17.155 11.418 1.00 69.75 127 ALA A C 1
ATOM 1021 O O . ALA A 1 127 ? 1.716 -17.256 10.235 1.00 69.75 127 ALA A O 1
ATOM 1022 N N . ASN A 1 128 ? 2.948 -17.957 11.981 1.00 63.78 128 ASN A N 1
ATOM 1023 C CA . ASN A 1 128 ? 3.519 -19.097 11.277 1.00 63.78 128 ASN A CA 1
ATOM 1024 C C . ASN A 1 128 ? 2.459 -20.207 11.184 1.00 63.78 128 ASN A C 1
ATOM 1026 O O . ASN A 1 128 ? 2.312 -21.002 12.107 1.00 63.78 128 ASN A O 1
ATOM 1030 N N . ILE A 1 129 ? 1.675 -20.219 10.105 1.00 58.78 129 ILE A N 1
ATOM 1031 C CA . ILE A 1 129 ? 0.593 -21.200 9.914 1.00 58.78 129 ILE A CA 1
ATOM 1032 C C . ILE A 1 129 ? 1.172 -22.616 9.729 1.00 58.78 129 ILE A C 1
ATOM 1034 O O . ILE A 1 129 ? 0.547 -23.583 10.157 1.00 58.78 129 ILE A O 1
ATOM 1038 N N . ASP A 1 130 ? 2.399 -22.742 9.212 1.00 54.59 130 ASP A N 1
ATOM 1039 C CA . ASP A 1 130 ? 3.091 -24.031 9.051 1.00 54.59 130 ASP A CA 1
ATOM 1040 C C . ASP A 1 130 ? 3.557 -24.632 10.391 1.00 54.59 130 ASP A C 1
ATOM 1042 O O . ASP A 1 130 ? 3.794 -25.835 10.483 1.00 54.59 130 ASP A O 1
ATOM 1046 N N . ALA A 1 131 ? 3.637 -23.828 11.459 1.00 53.41 131 ALA A N 1
ATOM 1047 C CA . ALA A 1 131 ? 3.895 -24.320 12.815 1.00 53.41 131 ALA A CA 1
ATOM 1048 C C . ALA A 1 131 ? 2.647 -24.930 13.485 1.00 53.41 131 ALA A C 1
ATOM 1050 O O . ALA A 1 131 ? 2.759 -25.524 14.557 1.00 53.41 131 ALA A O 1
ATOM 1051 N N . VAL A 1 132 ? 1.465 -24.799 12.869 1.00 51.53 132 VAL A N 1
ATOM 1052 C CA . VAL A 1 132 ? 0.185 -25.313 13.384 1.00 51.53 132 VAL A CA 1
ATOM 1053 C C . VAL A 1 132 ? -0.291 -26.491 12.529 1.00 51.53 132 VAL A C 1
ATOM 1055 O O . VAL A 1 132 ? -1.454 -26.575 12.138 1.00 51.53 132 VAL A O 1
ATOM 1058 N N . ALA A 1 133 ? 0.607 -27.422 12.200 1.00 48.72 133 ALA A N 1
ATOM 1059 C CA . ALA A 1 133 ? 0.167 -28.723 11.713 1.00 48.72 133 ALA A CA 1
ATOM 1060 C C . ALA A 1 133 ? -0.633 -29.407 12.843 1.00 48.72 133 ALA A C 1
ATOM 1062 O O . ALA A 1 133 ? -0.157 -29.450 13.983 1.00 48.72 133 ALA A O 1
ATOM 1063 N N . PRO A 1 134 ? -1.852 -29.911 12.589 1.00 48.34 134 PRO A N 1
ATOM 1064 C CA . PRO A 1 134 ? -2.638 -30.540 13.633 1.00 48.34 134 PRO A CA 1
ATOM 1065 C C . PRO A 1 134 ? -1.927 -31.822 14.077 1.00 48.34 134 PRO A C 1
ATOM 1067 O O . PRO A 1 134 ? -1.604 -32.685 13.261 1.00 48.34 134 PRO A O 1
ATOM 1070 N N . MET A 1 135 ? -1.660 -31.905 15.381 1.00 53.50 135 MET A N 1
ATOM 1071 C CA . MET A 1 135 ? -1.048 -33.027 16.097 1.00 53.50 135 MET A CA 1
ATOM 1072 C C . MET A 1 135 ? -1.920 -34.293 15.989 1.00 53.50 135 MET A C 1
ATOM 1074 O O . MET A 1 135 ? -2.546 -34.716 16.955 1.00 53.50 135 MET A O 1
ATOM 1078 N N . TYR A 1 136 ? -1.981 -34.895 14.802 1.00 51.91 136 TYR A N 1
ATOM 1079 C CA . TYR A 1 136 ? -2.604 -36.192 14.541 1.00 51.91 136 TYR A CA 1
ATOM 1080 C C . TYR A 1 136 ? -1.567 -37.175 14.006 1.00 51.91 136 TYR A C 1
ATOM 1082 O O . TYR A 1 136 ? -1.773 -37.781 12.963 1.00 51.91 136 TYR A O 1
ATOM 1090 N N . PHE A 1 137 ? -0.450 -37.359 14.711 1.00 50.56 137 PHE A N 1
ATOM 1091 C CA . PHE A 1 137 ? 0.345 -38.571 14.533 1.00 50.56 137 PHE A CA 1
ATOM 1092 C C . PHE A 1 137 ? 0.739 -39.165 15.883 1.00 50.56 137 PHE A C 1
ATOM 1094 O O . PHE A 1 137 ? 1.286 -38.517 16.770 1.00 50.56 137 PHE A O 1
ATOM 1101 N N . SER A 1 138 ? 0.329 -40.421 16.001 1.00 49.72 138 SER A N 1
ATOM 1102 C CA . SER A 1 138 ? 0.499 -41.365 17.089 1.00 49.72 138 SER A CA 1
ATOM 1103 C C . SER A 1 138 ? 1.972 -41.613 17.437 1.00 49.72 138 SER A C 1
ATOM 1105 O O . SER A 1 138 ? 2.818 -41.669 16.555 1.00 49.72 138 SER A O 1
ATOM 1107 N N . ASN A 1 139 ? 2.199 -41.823 18.737 1.00 52.69 139 ASN A N 1
ATOM 1108 C CA . ASN A 1 139 ? 3.287 -42.552 19.392 1.00 52.69 139 ASN A CA 1
ATOM 1109 C C . ASN A 1 139 ? 4.751 -42.183 19.066 1.00 52.69 139 ASN A C 1
ATOM 1111 O O . ASN A 1 139 ? 5.288 -42.482 18.009 1.00 52.69 139 ASN A O 1
ATOM 1115 N N . ALA A 1 140 ? 5.428 -41.715 20.123 1.00 51.19 140 ALA A N 1
ATOM 1116 C CA . ALA A 1 140 ? 6.870 -41.805 20.364 1.00 51.19 140 ALA A CA 1
ATOM 1117 C C . ALA A 1 140 ? 7.800 -41.029 19.415 1.00 51.19 140 ALA A C 1
ATOM 1119 O O . ALA A 1 140 ? 8.456 -41.593 18.549 1.00 51.19 140 ALA A O 1
ATOM 1120 N N . SER A 1 141 ? 7.933 -39.728 19.668 1.00 51.25 141 SER A N 1
ATOM 1121 C CA . SER A 1 141 ? 9.192 -38.954 19.740 1.00 51.25 141 SER A CA 1
ATOM 1122 C C . SER A 1 141 ? 8.826 -37.471 19.681 1.00 51.25 141 SER A C 1
ATOM 1124 O O . SER A 1 141 ? 8.054 -37.049 18.828 1.00 51.25 141 SER A O 1
ATOM 1126 N N . MET A 1 142 ? 9.310 -36.675 20.638 1.00 50.44 142 MET A N 1
ATOM 1127 C CA . MET A 1 142 ? 9.081 -35.229 20.627 1.00 50.44 142 MET A CA 1
ATOM 1128 C C . MET A 1 142 ? 9.790 -34.632 19.403 1.00 50.44 142 MET A C 1
ATOM 1130 O O . MET A 1 142 ? 11.016 -34.754 19.323 1.00 50.44 142 MET A O 1
ATOM 1134 N N . PRO A 1 143 ? 9.079 -33.996 18.455 1.00 49.38 143 PRO A N 1
ATOM 1135 C CA . PRO A 1 143 ? 9.744 -33.282 17.380 1.00 49.38 143 PRO A CA 1
ATOM 1136 C C . PRO A 1 143 ? 10.481 -32.063 17.962 1.00 49.38 143 PRO A C 1
ATOM 1138 O O . PRO A 1 143 ? 10.060 -31.515 18.988 1.00 49.38 143 PRO A O 1
ATOM 1141 N N . PRO A 1 144 ? 11.596 -31.633 17.343 1.00 51.47 144 PRO A N 1
ATOM 1142 C CA . PRO A 1 144 ? 12.334 -30.460 17.795 1.00 51.47 144 PRO A CA 1
ATOM 1143 C C . PRO A 1 144 ? 11.383 -29.263 17.826 1.00 51.47 144 PRO A C 1
ATOM 1145 O O . PRO A 1 144 ? 10.632 -29.057 16.874 1.00 51.47 144 PRO A O 1
ATOM 1148 N N . GLN A 1 145 ? 11.395 -28.495 18.922 1.00 50.81 145 GLN A N 1
ATOM 1149 C CA . GLN A 1 145 ? 10.627 -27.256 19.059 1.00 50.81 145 GLN A CA 1
ATOM 1150 C C . GLN A 1 145 ? 10.942 -26.331 17.877 1.00 50.81 145 GLN A C 1
ATOM 1152 O O . GLN A 1 145 ? 11.920 -25.583 17.896 1.00 50.81 145 GLN A O 1
ATOM 1157 N N . MET A 1 146 ? 10.125 -26.381 16.827 1.00 53.78 146 MET A N 1
ATOM 1158 C CA . MET A 1 146 ? 10.168 -25.381 15.774 1.00 53.78 146 MET A CA 1
ATOM 1159 C C . MET A 1 146 ? 9.680 -24.079 16.399 1.00 53.78 146 MET A C 1
ATOM 1161 O O . MET A 1 146 ? 8.671 -24.058 17.106 1.00 53.78 146 MET A O 1
ATOM 1165 N N . SER A 1 147 ? 10.434 -23.000 16.206 1.00 53.00 147 SER A N 1
ATOM 1166 C CA . SER A 1 147 ? 10.111 -21.691 16.758 1.00 53.00 147 SER A CA 1
ATOM 1167 C C . SER A 1 147 ? 8.749 -21.229 16.228 1.00 53.00 147 SER A C 1
ATOM 1169 O O . SER A 1 147 ? 8.624 -20.660 15.148 1.00 53.00 147 SER A O 1
ATOM 1171 N N . SER A 1 148 ? 7.704 -21.449 17.026 1.00 58.72 148 SER A N 1
ATOM 1172 C CA . SER A 1 148 ? 6.317 -21.025 16.781 1.00 58.72 148 SER A CA 1
ATOM 1173 C C . SER A 1 148 ? 6.135 -19.495 16.871 1.00 58.72 148 SER A C 1
ATOM 1175 O O . SER A 1 148 ? 5.032 -18.993 17.094 1.00 58.72 148 SER A O 1
ATOM 1177 N N . GLY A 1 149 ? 7.224 -18.733 16.756 1.00 66.88 149 GLY A N 1
ATOM 1178 C CA . GLY A 1 149 ? 7.203 -17.283 16.821 1.00 66.88 149 GLY A CA 1
ATOM 1179 C C . GLY A 1 149 ? 6.573 -16.671 15.567 1.00 66.88 149 GLY A C 1
ATOM 1180 O O . GLY A 1 149 ? 6.589 -17.284 14.496 1.00 66.88 149 GLY A O 1
ATOM 1181 N N . PRO A 1 150 ? 6.026 -15.452 15.676 1.00 74.69 150 PRO A N 1
ATOM 1182 C CA . PRO A 1 150 ? 5.536 -14.726 14.515 1.00 74.69 150 PRO A CA 1
ATOM 1183 C C . PRO A 1 150 ? 6.663 -14.486 13.501 1.00 74.69 150 PRO A C 1
ATOM 1185 O O . PRO A 1 150 ? 7.771 -14.080 13.863 1.00 74.69 150 PRO A O 1
ATOM 1188 N N . ILE A 1 151 ? 6.369 -14.705 12.221 1.00 84.12 151 ILE A N 1
ATOM 1189 C CA . ILE A 1 151 ? 7.297 -14.457 11.119 1.00 84.12 151 ILE A CA 1
ATOM 1190 C C . ILE A 1 151 ? 7.166 -12.994 10.702 1.00 84.12 151 ILE A C 1
ATOM 1192 O O . ILE A 1 151 ? 6.082 -12.526 10.352 1.00 84.12 151 ILE A O 1
ATOM 1196 N N . LYS A 1 152 ? 8.287 -12.266 10.692 1.00 90.12 152 LYS A N 1
ATOM 1197 C CA . LYS A 1 152 ? 8.332 -10.924 10.105 1.00 90.12 152 LYS A CA 1
ATOM 1198 C C . LYS A 1 152 ? 8.458 -11.026 8.586 1.00 90.12 152 LYS A C 1
ATOM 1200 O O . LYS A 1 152 ? 9.424 -11.599 8.084 1.00 90.12 152 LYS A O 1
ATOM 1205 N N . ARG A 1 153 ? 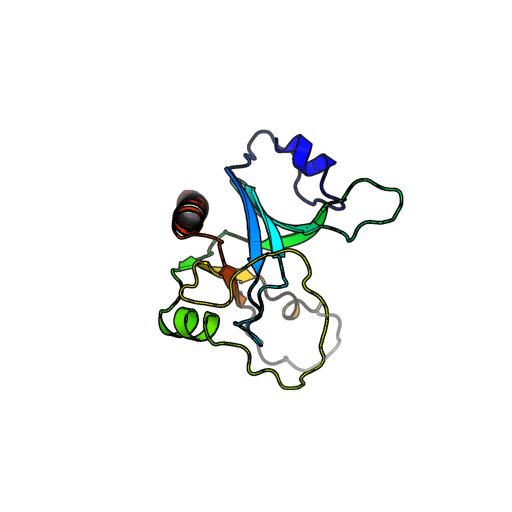7.525 -10.425 7.849 1.00 91.56 153 ARG A N 1
ATOM 1206 C CA . ARG A 1 153 ? 7.539 -10.385 6.383 1.00 91.56 153 ARG A CA 1
ATOM 1207 C C . ARG A 1 153 ? 7.794 -8.973 5.884 1.00 91.56 153 ARG A C 1
ATOM 1209 O O . ARG A 1 153 ? 7.122 -8.029 6.284 1.00 91.56 153 ARG A O 1
ATOM 1216 N N . ARG A 1 154 ? 8.778 -8.821 4.996 1.00 94.25 154 ARG A N 1
ATOM 1217 C CA . ARG A 1 154 ? 9.123 -7.531 4.389 1.00 94.25 154 ARG A CA 1
ATOM 1218 C C . ARG A 1 154 ? 8.374 -7.342 3.072 1.00 94.25 154 ARG A C 1
ATOM 1220 O O . ARG A 1 154 ? 8.525 -8.139 2.147 1.00 94.25 154 ARG A O 1
ATOM 1227 N N . HIS A 1 155 ? 7.624 -6.254 2.973 1.00 96.00 155 HIS A N 1
ATOM 1228 C CA . HIS A 1 155 ? 6.945 -5.802 1.764 1.00 96.00 155 HIS A CA 1
ATOM 1229 C C . HIS A 1 155 ? 7.555 -4.483 1.305 1.00 96.00 155 HIS A C 1
ATOM 1231 O O . HIS A 1 155 ? 7.748 -3.581 2.112 1.00 96.00 155 HIS A O 1
ATOM 1237 N N . ILE A 1 156 ? 7.840 -4.356 0.013 1.00 97.19 156 ILE A N 1
ATOM 1238 C CA . ILE A 1 156 ? 8.414 -3.136 -0.557 1.00 97.19 156 ILE A CA 1
ATOM 1239 C C . ILE A 1 156 ? 7.441 -2.606 -1.605 1.00 97.19 156 ILE A C 1
ATOM 1241 O O . ILE A 1 156 ? 7.060 -3.331 -2.530 1.00 97.19 156 ILE A O 1
ATOM 1245 N N . LEU A 1 157 ? 7.004 -1.361 -1.418 1.00 97.44 157 LEU A N 1
ATOM 1246 C CA . LEU A 1 157 ? 6.006 -0.703 -2.256 1.00 97.44 157 LEU A CA 1
ATOM 1247 C C . LEU A 1 157 ? 6.608 0.564 -2.852 1.00 97.44 157 LEU A C 1
ATOM 1249 O O . LEU A 1 157 ? 7.118 1.409 -2.118 1.00 97.44 157 LEU A O 1
ATOM 1253 N N . ARG A 1 158 ? 6.536 0.691 -4.179 1.00 95.50 158 ARG A N 1
ATOM 1254 C CA . ARG A 1 158 ? 6.952 1.893 -4.905 1.00 95.50 158 ARG A CA 1
ATOM 1255 C C . ARG A 1 158 ? 5.756 2.785 -5.216 1.00 95.50 158 ARG A C 1
ATOM 1257 O O . ARG A 1 158 ? 4.690 2.295 -5.605 1.00 95.50 158 ARG A O 1
ATOM 1264 N N . THR A 1 159 ? 5.973 4.086 -5.070 1.00 95.31 159 THR A N 1
ATOM 1265 C CA . THR A 1 159 ? 5.033 5.153 -5.434 1.00 95.31 159 THR A CA 1
ATOM 1266 C C . THR A 1 159 ? 5.501 5.859 -6.708 1.00 95.31 159 THR A C 1
ATOM 1268 O O . THR A 1 159 ? 6.631 5.666 -7.166 1.00 95.31 159 THR A O 1
ATOM 1271 N N . LYS A 1 160 ? 4.628 6.671 -7.307 1.00 92.06 160 LYS A N 1
ATOM 1272 C CA . LYS A 1 160 ? 4.929 7.433 -8.529 1.00 92.06 160 LYS A CA 1
ATOM 1273 C C . LYS A 1 160 ? 5.651 8.748 -8.245 1.00 92.06 160 LYS A C 1
ATOM 1275 O O . LYS A 1 160 ? 6.326 9.270 -9.124 1.00 92.06 160 LYS A O 1
ATOM 1280 N N . SER A 1 161 ? 5.500 9.287 -7.037 1.00 92.75 161 SER A N 1
ATOM 1281 C CA . SER A 1 161 ? 6.117 10.546 -6.618 1.00 92.75 161 SER A CA 1
ATOM 1282 C C . SER A 1 161 ? 6.484 10.544 -5.133 1.00 92.75 161 SER A C 1
ATOM 1284 O O . SER A 1 161 ? 5.976 9.737 -4.344 1.00 92.75 161 SER A O 1
ATOM 1286 N N . LEU A 1 162 ? 7.340 11.496 -4.749 1.00 94.06 162 LEU A N 1
ATOM 1287 C CA . LEU A 1 162 ? 7.683 11.775 -3.354 1.00 94.06 162 LEU A CA 1
ATOM 1288 C C . LEU A 1 162 ? 6.464 12.228 -2.534 1.00 94.06 162 LEU A C 1
ATOM 1290 O O . LEU A 1 162 ? 6.341 11.891 -1.360 1.00 94.06 162 LEU A O 1
ATOM 1294 N N . GLU A 1 163 ? 5.556 12.994 -3.135 1.00 95.75 163 GLU A N 1
ATOM 1295 C CA . GLU A 1 163 ? 4.325 13.437 -2.471 1.00 95.75 163 GLU A CA 1
ATOM 1296 C C . GLU A 1 163 ? 3.398 12.256 -2.164 1.00 95.75 163 GLU A C 1
ATOM 1298 O O . GLU A 1 163 ? 2.890 12.133 -1.043 1.00 95.75 163 GLU A O 1
ATOM 1303 N N . GLU A 1 164 ? 3.245 11.335 -3.122 1.00 96.12 164 GLU A N 1
ATOM 1304 C CA . GLU A 1 164 ? 2.495 10.099 -2.911 1.00 96.12 164 GLU A CA 1
ATOM 1305 C C . GLU A 1 164 ? 3.157 9.255 -1.811 1.00 96.12 164 GLU A C 1
ATOM 1307 O O . GLU A 1 164 ? 2.464 8.786 -0.907 1.00 96.12 164 GLU A O 1
ATOM 1312 N N . GLN A 1 165 ? 4.492 9.138 -1.809 1.00 96.88 165 GLN A N 1
ATOM 1313 C CA . GLN A 1 165 ? 5.233 8.460 -0.738 1.00 96.88 165 GLN A CA 1
ATOM 1314 C C . GLN A 1 165 ? 4.942 9.077 0.633 1.00 96.88 165 GLN A C 1
ATOM 1316 O O . GLN A 1 165 ? 4.599 8.346 1.559 1.00 96.88 165 GLN A O 1
ATOM 1321 N N . LYS A 1 166 ? 5.060 10.404 0.779 1.00 97.94 166 LYS A N 1
ATOM 1322 C CA . LYS A 1 166 ? 4.822 11.104 2.055 1.00 97.94 166 LYS A CA 1
ATOM 1323 C C . LYS A 1 166 ? 3.400 10.877 2.563 1.00 97.94 166 LYS A C 1
ATOM 1325 O O . LYS A 1 166 ? 3.213 10.568 3.740 1.00 97.94 166 LYS A O 1
ATOM 1330 N N . THR A 1 167 ? 2.420 10.980 1.668 1.00 98.12 167 THR A N 1
ATOM 1331 C CA . THR A 1 167 ? 1.000 10.776 1.984 1.00 98.12 167 THR A CA 1
ATOM 1332 C C . THR A 1 167 ? 0.735 9.354 2.474 1.00 98.12 167 THR A C 1
ATOM 1334 O O . THR A 1 167 ? 0.157 9.165 3.546 1.00 98.12 167 THR A O 1
ATOM 1337 N N . TRP A 1 168 ? 1.205 8.347 1.732 1.00 98.19 168 TRP A N 1
ATOM 1338 C CA . TRP A 1 168 ? 1.048 6.944 2.117 1.00 98.19 168 TRP A CA 1
ATOM 1339 C C . TRP A 1 168 ? 1.783 6.604 3.408 1.00 98.19 168 TRP A C 1
ATOM 1341 O O . TRP A 1 168 ? 1.211 5.945 4.278 1.00 98.19 168 TRP A O 1
ATOM 1351 N N . TYR A 1 169 ? 3.020 7.079 3.552 1.00 98.44 169 TYR A N 1
ATOM 1352 C CA . TYR A 1 169 ? 3.829 6.838 4.737 1.00 98.44 169 TYR A CA 1
ATOM 1353 C C . TYR A 1 169 ? 3.130 7.370 5.989 1.00 98.44 169 TYR A C 1
ATOM 1355 O O . TYR A 1 169 ? 2.902 6.615 6.933 1.00 98.44 169 TYR A O 1
ATOM 1363 N N . ALA A 1 170 ? 2.716 8.641 5.976 1.00 98.12 170 ALA A N 1
ATOM 1364 C CA . ALA A 1 170 ? 2.042 9.269 7.109 1.00 98.12 170 ALA A CA 1
ATOM 1365 C C . ALA A 1 170 ? 0.705 8.587 7.444 1.00 98.12 170 ALA A C 1
ATOM 1367 O O . ALA A 1 170 ? 0.387 8.377 8.618 1.00 98.12 170 ALA A O 1
ATOM 1368 N N . ALA A 1 171 ? -0.074 8.206 6.426 1.00 97.88 171 ALA A N 1
ATOM 1369 C CA . ALA A 1 171 ? -1.352 7.530 6.625 1.00 97.88 171 ALA A CA 1
ATOM 1370 C C . ALA A 1 171 ? -1.177 6.141 7.261 1.00 97.88 171 ALA A C 1
ATOM 1372 O O . ALA A 1 171 ? -1.852 5.832 8.246 1.00 97.88 171 ALA A O 1
ATOM 1373 N N . ILE A 1 172 ? -0.252 5.324 6.745 1.00 97.62 172 ILE A N 1
ATOM 1374 C CA . ILE A 1 172 ? 0.039 3.994 7.301 1.00 97.62 172 ILE A CA 1
ATOM 1375 C C . ILE A 1 172 ? 0.602 4.122 8.717 1.00 97.62 172 ILE A C 1
ATOM 1377 O O . ILE A 1 172 ? 0.138 3.431 9.624 1.00 97.62 172 ILE A O 1
ATOM 1381 N N . GLU A 1 173 ? 1.557 5.029 8.932 1.00 97.12 173 GLU A N 1
ATOM 1382 C CA . GLU A 1 173 ? 2.169 5.246 10.242 1.00 97.12 173 GLU A CA 1
ATOM 1383 C C . GLU A 1 173 ? 1.117 5.624 11.298 1.00 97.12 173 GLU A C 1
ATOM 1385 O O . GLU A 1 173 ? 1.116 5.084 12.408 1.00 97.12 173 GLU A O 1
ATOM 1390 N N . LYS A 1 174 ? 0.161 6.491 10.943 1.00 95.81 174 LYS A N 1
ATOM 1391 C CA . LYS A 1 174 ? -0.957 6.865 11.818 1.00 95.81 174 LYS A CA 1
ATOM 1392 C C . LYS A 1 174 ? -1.839 5.668 12.181 1.00 95.81 174 LYS A C 1
ATOM 1394 O O . LYS A 1 174 ? -2.235 5.531 13.341 1.00 95.81 174 LYS A O 1
ATOM 1399 N N . VAL A 1 175 ? -2.144 4.799 11.218 1.00 95.19 175 VAL A N 1
ATOM 1400 C CA . VAL A 1 175 ? -2.951 3.591 11.462 1.00 95.19 175 VAL A CA 1
ATOM 1401 C C . VAL A 1 175 ? -2.207 2.620 12.383 1.00 95.19 175 VAL A C 1
ATOM 1403 O O . VAL A 1 175 ? -2.772 2.175 13.382 1.00 95.19 175 VAL A O 1
ATOM 1406 N N . ILE A 1 176 ? -0.922 2.365 12.122 1.00 94.88 176 ILE A N 1
ATOM 1407 C CA . ILE A 1 176 ? -0.071 1.512 12.970 1.00 94.88 176 ILE A CA 1
ATOM 1408 C C . ILE A 1 176 ? -0.018 2.048 14.411 1.00 94.88 176 ILE A C 1
ATOM 1410 O O . ILE A 1 176 ? -0.248 1.302 15.364 1.00 94.88 176 ILE A O 1
ATOM 1414 N N . LYS A 1 177 ? 0.225 3.354 14.590 1.00 93.69 177 LYS A N 1
ATOM 1415 C CA . LYS A 1 177 ? 0.260 3.995 15.918 1.00 93.69 177 LYS A CA 1
ATOM 1416 C C . LYS A 1 177 ? -1.065 3.835 16.667 1.00 93.69 177 LYS A C 1
ATOM 1418 O O . LYS A 1 177 ? -1.055 3.544 17.862 1.00 93.69 177 LYS A O 1
ATOM 1423 N N . THR A 1 178 ? -2.191 3.962 15.963 1.00 91.44 178 THR A N 1
ATOM 1424 C CA . THR A 1 178 ? -3.534 3.787 16.541 1.00 91.44 178 THR A CA 1
ATOM 1425 C C . THR A 1 178 ? -3.714 2.378 17.115 1.00 91.44 178 THR A C 1
ATOM 1427 O O . THR A 1 178 ? -4.201 2.216 18.235 1.00 91.44 178 THR A O 1
ATOM 1430 N N . PHE A 1 179 ? -3.247 1.352 16.399 1.00 85.75 179 PHE A N 1
ATOM 1431 C CA . PHE A 1 179 ? -3.279 -0.026 16.890 1.00 85.75 179 PHE A CA 1
ATOM 1432 C C . PHE A 1 179 ? -2.407 -0.246 18.124 1.00 85.75 179 PHE A C 1
ATOM 1434 O O . PHE A 1 179 ? -2.849 -0.880 19.089 1.00 85.75 179 PHE A O 1
ATOM 1441 N N . ASN A 1 180 ? -1.194 0.301 18.120 1.00 81.00 180 ASN A N 1
ATOM 1442 C CA . ASN A 1 180 ? -0.260 0.128 19.228 1.00 81.00 180 ASN A CA 1
ATOM 1443 C C . ASN A 1 180 ? -0.772 0.811 20.508 1.00 81.00 180 ASN A C 1
ATOM 1445 O O . ASN A 1 180 ? -0.719 0.212 21.577 1.00 81.00 180 ASN A O 1
ATOM 1449 N N . GLN A 1 181 ? -1.363 2.005 20.398 1.00 80.50 181 GLN A N 1
ATOM 1450 C CA . GLN A 1 181 ? -1.971 2.709 21.536 1.00 80.50 181 GLN A CA 1
ATOM 1451 C C . GLN A 1 181 ? -3.212 1.993 22.082 1.00 80.50 181 GLN A C 1
ATOM 1453 O O . GLN A 1 181 ? -3.407 1.937 23.295 1.00 80.50 181 GLN A O 1
ATOM 1458 N N . SER A 1 182 ? -4.048 1.419 21.209 1.00 72.56 182 SER A N 1
ATOM 1459 C CA . SER A 1 182 ? -5.216 0.639 21.648 1.00 72.56 182 SER A CA 1
ATOM 1460 C C . SER A 1 182 ? -4.832 -0.630 22.418 1.00 72.56 182 SER A C 1
ATOM 1462 O O . SER A 1 182 ? -5.575 -1.059 23.292 1.00 72.56 182 SER A O 1
ATOM 1464 N N . SER A 1 183 ? -3.654 -1.198 22.135 1.00 61.84 183 SER A N 1
ATOM 1465 C CA . SER A 1 183 ? -3.175 -2.431 22.772 1.00 61.84 183 SER A CA 1
ATOM 1466 C C . SER A 1 183 ? -2.551 -2.202 24.156 1.00 61.84 183 SER A C 1
ATOM 1468 O O . SER A 1 183 ? -2.340 -3.169 24.867 1.00 61.84 183 SER A O 1
ATOM 1470 N N . GLN A 1 184 ? -2.261 -0.954 24.549 1.00 59.06 184 GLN A N 1
ATOM 1471 C CA . GLN A 1 184 ? -1.704 -0.611 25.872 1.00 59.06 184 GLN A CA 1
ATOM 1472 C C . GLN A 1 184 ? -2.772 -0.303 26.936 1.00 59.06 184 GLN A C 1
ATOM 1474 O O . GLN A 1 184 ? -2.431 -0.039 28.085 1.00 59.06 184 GLN A O 1
ATOM 1479 N N . LYS A 1 185 ? -4.056 -0.268 26.559 1.00 53.25 185 LYS A N 1
ATOM 1480 C CA . LYS A 1 185 ? -5.172 0.082 27.458 1.00 53.25 185 LYS A CA 1
ATOM 1481 C C . LYS A 1 185 ? -5.927 -1.133 28.019 1.00 53.25 185 LYS A C 1
ATOM 1483 O O . LYS A 1 185 ? -6.959 -0.946 28.657 1.00 53.25 185 LYS A O 1
ATOM 1488 N N . HIS A 1 186 ? -5.426 -2.338 27.773 1.00 42.16 186 HIS A N 1
ATOM 1489 C CA . HIS A 1 186 ? -5.936 -3.612 28.277 1.00 42.16 186 HIS A CA 1
ATOM 1490 C C . HIS A 1 186 ? -4.781 -4.406 28.875 1.00 42.16 186 HIS A C 1
ATOM 1492 O O . HIS A 1 186 ? -5.058 -5.177 29.815 1.00 42.16 186 HIS A O 1
#

Sequence (186 aa):
MVLEIYRSVENCPVTVTLNRRLILYSDLIKVDLEDVTATSDVRTYYLYSDHLIYCRKQKDKKDGPRKLVYKGSLNLRGAEIRNLQPVLVTKMCEPKKPLFKIKKKPADTVSLPGVEAFGFELITSEANIDAVAPMYFSNASMPPQMSSGPIKRRHILRTKSLEEQKTWYAAIEKVIKTFNQSSQKH

Radius of gyration: 20.08 Å; chains: 1; bounding box: 41×56×60 Å

Foldseek 3Di:
DQVVCVVQEAPDPDDDDPPKDWDDKDWWAWADPVQRQDRPRIWIWIDILFWIWTWDFDPDDPDDDTGTYTDDTFGLAVKDKFFDDPVSFVSNLDDDDPPDDDDDDDDDDPDDNDDTWGWIKIKGWAFPVVLPDPPPDDDDDDDPPDPRGTDIDIIIITDPDPVRRVSVRVSSVVSSVVNVVVVVVD

Organism: Rhizopus delemar (strain RA 99-880 / ATCC MYA-4621 / FGSC 9543 / NRRL 43880) (NCBI:txid246409)

Secondary structure (DSSP, 8-state):
-HHHHHHHEET------TT--EEEEEEEEEPPSS-TT----EEEEEEESS-EEEEEEPPPPTTS---EEEEEEE--TT-EEEEPPHHHHHHHTS----SS----PPP-----SSS--EEEEEEEEE--GGG-------SS-PPP----PPEEEEEEEEESSHHHHHHHHHHHHHHHHHHHHHTT--

pLDDT: mean 80.39, std 18.07, range [37.66, 98.44]